Protein AF-0000000085182233 (afdb_homodimer)

Structure (mmCIF, N/CA/C/O backbone):
data_AF-0000000085182233-model_v1
#
loop_
_entity.id
_entity.type
_entity.pdbx_description
1 polymer 'Sugar O-acetyltransferase'
#
loop_
_atom_site.group_PDB
_atom_site.id
_atom_site.type_symbol
_atom_site.label_atom_id
_atom_site.label_alt_id
_atom_site.label_comp_id
_atom_site.label_asym_id
_atom_site.label_entity_id
_atom_site.label_seq_id
_atom_site.pdbx_PDB_ins_code
_atom_site.Cartn_x
_atom_site.Cartn_y
_atom_site.Cartn_z
_atom_site.occupancy
_atom_site.B_iso_or_equiv
_atom_site.auth_seq_id
_atom_site.auth_comp_id
_atom_site.auth_asym_id
_atom_site.auth_atom_id
_atom_site.pdbx_PDB_model_num
ATOM 1 N N . MET A 1 1 ? -9.727 37.156 15.68 1 68.25 1 MET A N 1
ATOM 2 C CA . MET A 1 1 ? -10.484 35.969 16.016 1 68.25 1 MET A CA 1
ATOM 3 C C . MET A 1 1 ? -9.547 34.781 16.281 1 68.25 1 MET A C 1
ATOM 5 O O . MET A 1 1 ? -8.469 34.688 15.688 1 68.25 1 MET A O 1
ATOM 9 N N . PRO A 1 2 ? -9.945 34.062 17.359 1 84.5 2 PRO A N 1
ATOM 10 C CA . PRO A 1 2 ? -9.055 32.938 17.625 1 84.5 2 PRO A CA 1
ATOM 11 C C . PRO A 1 2 ? -8.922 31.984 16.422 1 84.5 2 PRO A C 1
ATOM 13 O O . PRO A 1 2 ? -9.867 31.859 15.633 1 84.5 2 PRO A O 1
ATOM 16 N N . ARG A 1 3 ? -7.742 31.656 16.141 1 88.38 3 ARG A N 1
ATOM 17 C CA . ARG A 1 3 ? -7.488 30.75 15.023 1 88.38 3 ARG A CA 1
ATOM 18 C C . ARG A 1 3 ? -8.273 29.453 15.18 1 88.38 3 ARG A C 1
ATOM 20 O O . ARG A 1 3 ? -8.414 28.922 16.281 1 88.38 3 ARG A O 1
ATOM 27 N N . SER A 1 4 ? -8.836 29.016 14.141 1 91 4 SER A N 1
ATOM 28 C CA . SER A 1 4 ? -9.5 27.719 14.133 1 91 4 SER A CA 1
ATOM 29 C C . SER A 1 4 ? -8.5 26.578 14.281 1 91 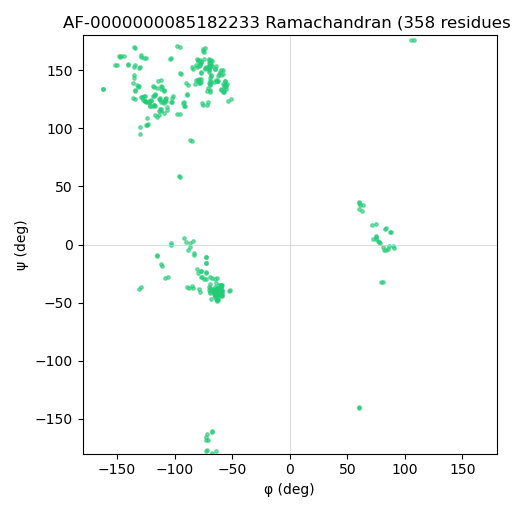4 SER A C 1
ATOM 31 O O . SER A 1 4 ? -7.293 26.781 14.086 1 91 4 SER A O 1
ATOM 33 N N . PRO A 1 5 ? -8.969 25.453 14.719 1 89.81 5 PRO A N 1
ATOM 34 C CA . PRO A 1 5 ? -8.07 24.297 14.789 1 89.81 5 PRO A CA 1
ATOM 35 C C . PRO A 1 5 ? -7.336 24.031 13.477 1 89.81 5 PRO A C 1
ATOM 37 O O . PRO A 1 5 ? -6.145 23.719 13.484 1 89.81 5 PRO A O 1
ATOM 40 N N . ARG A 1 6 ? -8.016 24.203 12.43 1 90 6 ARG A N 1
ATOM 41 C CA . ARG A 1 6 ? -7.418 23.969 11.117 1 90 6 ARG A CA 1
ATOM 42 C C . ARG A 1 6 ? -6.262 24.938 10.875 1 90 6 ARG A C 1
ATOM 44 O O . ARG A 1 6 ? -5.211 24.531 10.367 1 90 6 ARG A O 1
ATOM 51 N N . GLU A 1 7 ? -6.469 26.109 11.188 1 92.62 7 GLU A N 1
ATOM 52 C CA . GLU A 1 7 ? -5.449 27.141 11.008 1 92.62 7 GLU A CA 1
ATOM 53 C C . GLU A 1 7 ? -4.238 26.875 11.891 1 92.62 7 GLU A C 1
ATOM 55 O O . GLU A 1 7 ? -3.096 27.078 11.469 1 92.62 7 GLU A O 1
ATOM 60 N N . ILE A 1 8 ? -4.559 26.469 13.094 1 93.5 8 ILE A N 1
ATOM 61 C CA . ILE A 1 8 ? -3.482 26.188 14.039 1 93.5 8 ILE A CA 1
ATOM 62 C C . ILE A 1 8 ? -2.639 25.016 13.508 1 93.5 8 ILE A C 1
ATOM 64 O O . ILE A 1 8 ? -1.41 25.109 13.453 1 93.5 8 ILE A O 1
ATOM 68 N N . MET A 1 9 ? -3.285 23.984 13.102 1 93.44 9 MET A N 1
ATOM 69 C CA . MET A 1 9 ? -2.602 22.797 12.594 1 93.44 9 MET A CA 1
ATOM 70 C C . MET A 1 9 ? -1.747 23.125 11.375 1 93.44 9 MET A C 1
ATOM 72 O O . MET A 1 9 ? -0.617 22.656 11.258 1 93.44 9 MET A O 1
ATOM 76 N N . ALA A 1 10 ? -2.209 24.016 10.547 1 92.5 10 ALA A N 1
ATOM 77 C CA . ALA A 1 10 ? -1.559 24.328 9.281 1 92.5 10 ALA A CA 1
ATOM 78 C C . ALA A 1 10 ? -0.426 25.328 9.477 1 92.5 10 ALA A C 1
ATOM 80 O O . ALA A 1 10 ? 0.373 25.562 8.562 1 92.5 10 ALA A O 1
ATOM 81 N N . SER A 1 11 ? -0.317 25.875 10.602 1 93.44 11 SER A N 1
ATOM 82 C CA . SER A 1 11 ? 0.589 26.984 10.836 1 93.44 11 SER A CA 1
ATOM 83 C C . SER A 1 11 ? 2.031 26.516 10.969 1 93.44 11 SER A C 1
ATOM 85 O O . SER A 1 11 ? 2.967 27.297 10.836 1 93.44 11 SER A O 1
ATOM 87 N N . GLY A 1 12 ? 2.168 25.203 11.344 1 94 12 GLY A N 1
ATOM 88 C CA . GLY A 1 12 ? 3.502 24.703 11.633 1 94 12 GLY A CA 1
ATOM 89 C C . GLY A 1 12 ? 3.939 24.969 13.062 1 94 12 GLY A C 1
ATOM 90 O O . GLY A 1 12 ? 5 24.5 13.484 1 94 12 GLY A O 1
ATOM 91 N N . ASP A 1 13 ? 3.135 25.656 13.82 1 94.88 13 ASP A N 1
ATOM 92 C CA . ASP A 1 13 ? 3.432 25.953 15.219 1 94.88 13 ASP A CA 1
ATOM 93 C C . ASP A 1 13 ? 3.184 24.734 16.109 1 94.88 13 ASP A C 1
ATOM 95 O O . ASP A 1 13 ? 2.434 23.844 15.727 1 94.88 13 ASP A O 1
ATOM 99 N N . TRP A 1 14 ? 3.846 24.766 17.234 1 96.25 14 TRP A N 1
ATOM 100 C CA . TRP A 1 14 ? 3.551 23.75 18.25 1 96.25 14 TRP A CA 1
ATOM 101 C C . TRP A 1 14 ? 2.182 24 18.875 1 96.25 14 TRP A C 1
ATOM 103 O O . TRP A 1 14 ? 1.824 25.141 19.188 1 96.25 14 TRP A O 1
ATOM 113 N N . TYR A 1 15 ? 1.421 23.031 19.016 1 95.94 15 TYR A N 1
ATOM 114 C CA . TYR A 1 15 ? 0.107 23.078 19.641 1 95.94 15 TYR A CA 1
ATOM 115 C C . TYR A 1 15 ? -0.221 21.766 20.344 1 95.94 15 TYR A C 1
ATOM 117 O O . TYR A 1 15 ? 0.455 20.75 20.125 1 95.94 15 TYR A O 1
ATOM 125 N N . SER A 1 16 ? -1.199 21.75 21.25 1 96.31 16 SER A N 1
ATOM 126 C CA . SER A 1 16 ? -1.687 20.516 21.844 1 96.31 16 SER A CA 1
ATOM 127 C C . SER A 1 16 ? -2.824 19.922 21.016 1 96.31 16 SER A C 1
ATOM 129 O O . SER A 1 16 ? -3.826 20.594 20.766 1 96.31 16 SER A O 1
ATOM 131 N N . CYS A 1 17 ? -2.684 18.656 20.688 1 94.88 17 CYS A N 1
ATOM 132 C CA . CYS A 1 17 ? -3.674 18.016 19.844 1 94.88 17 CYS A CA 1
ATOM 133 C C . CYS A 1 17 ? -4.773 17.359 20.672 1 94.88 17 CYS A C 1
ATOM 135 O O . CYS A 1 17 ? -5.645 16.688 20.125 1 94.88 17 CYS A O 1
ATOM 137 N N . LEU A 1 18 ? -4.844 17.469 21.922 1 93.38 18 LEU A N 1
ATOM 138 C CA . LEU A 1 18 ? -5.75 16.766 22.828 1 93.38 18 L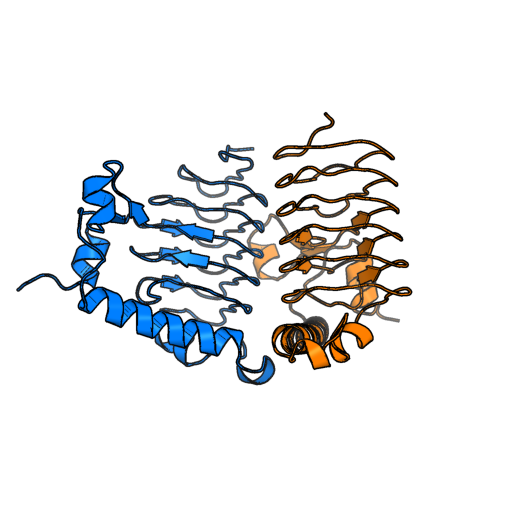EU A CA 1
ATOM 139 C C . LEU A 1 18 ? -7.059 17.531 22.984 1 93.38 18 LEU A C 1
ATOM 141 O O . LEU A 1 18 ? -8.016 17.016 23.578 1 93.38 18 LEU A O 1
ATOM 145 N N . GLY A 1 19 ? -7.27 18.641 22.484 1 89 19 GLY A N 1
ATOM 146 C CA . GLY A 1 19 ? -8.477 19.438 22.656 1 89 19 GLY A CA 1
ATOM 147 C C . GLY A 1 19 ? -9.688 18.844 21.969 1 89 19 GLY A C 1
ATOM 148 O O . GLY A 1 19 ? -9.555 18.047 21.031 1 89 19 GLY A O 1
ATOM 149 N N . GLY A 1 20 ? -10.875 19.156 22.516 1 91.25 20 GLY A N 1
ATOM 150 C CA . GLY A 1 20 ? -12.125 18.609 22.031 1 91.25 20 GLY A CA 1
ATOM 151 C C . GLY A 1 20 ? -12.391 18.922 20.562 1 91.25 20 GLY A C 1
ATOM 152 O O . GLY A 1 20 ? -13.047 18.156 19.859 1 91.25 20 GLY A O 1
ATOM 153 N N . GLU A 1 21 ? -11.953 20.078 20.188 1 92.62 21 GLU A N 1
ATOM 154 C CA . GLU A 1 21 ? -12.172 20.484 18.797 1 92.62 21 GLU A CA 1
ATOM 155 C C . GLU A 1 21 ? -11.414 19.562 17.844 1 92.62 21 GLU A C 1
ATOM 157 O O . GLU A 1 21 ? -11.914 19.234 16.766 1 92.62 21 GLU A O 1
ATOM 162 N N . TYR A 1 22 ? -10.242 19.172 18.203 1 95.06 22 TYR A N 1
ATOM 163 C CA . TYR A 1 22 ? -9.461 18.25 17.391 1 95.06 22 TYR A CA 1
ATOM 164 C C . TYR A 1 22 ? -10.062 16.859 17.406 1 95.06 22 TYR A C 1
ATOM 166 O O . TYR A 1 22 ? -10.094 16.172 16.391 1 95.06 22 TYR A O 1
ATOM 174 N N . GLU A 1 23 ? -10.555 16.438 18.547 1 96.38 23 GLU A N 1
ATOM 175 C CA . GLU A 1 23 ? -11.195 15.133 18.672 1 96.38 23 GLU A CA 1
ATOM 176 C C . GLU A 1 23 ? -12.43 1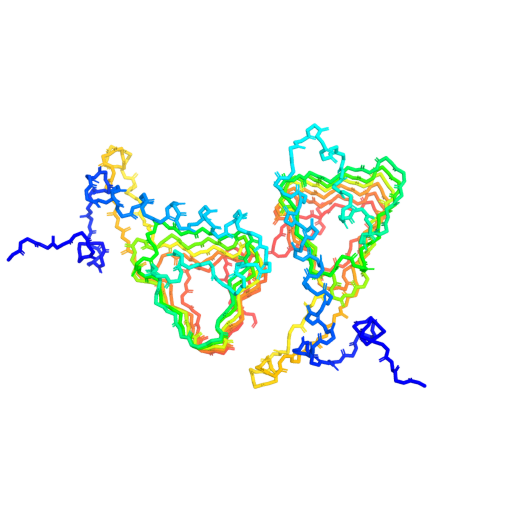5.039 17.781 1 96.38 23 GLU A C 1
ATOM 178 O O . GLU A 1 23 ? -12.703 13.992 17.203 1 96.38 23 GLU A O 1
ATOM 183 N N . ALA A 1 24 ? -13.195 16.109 17.766 1 96.81 24 ALA A N 1
ATOM 184 C CA . ALA A 1 24 ? -14.383 16.109 16.922 1 96.81 24 ALA A CA 1
ATOM 185 C C . ALA A 1 24 ? -14.008 15.883 15.461 1 96.81 24 ALA A C 1
ATOM 187 O O . ALA A 1 24 ? -14.703 15.156 14.742 1 96.81 24 ALA A O 1
ATOM 188 N N . LEU A 1 25 ? -12.945 16.516 15.008 1 97.06 25 LEU A N 1
ATOM 189 C CA . LEU A 1 25 ? -12.469 16.328 13.641 1 97.06 25 LEU A CA 1
ATOM 190 C C . LEU A 1 25 ? -12.008 14.898 13.406 1 97.06 25 LEU A C 1
ATOM 192 O O . LEU A 1 25 ? -12.32 14.297 12.375 1 97.06 25 LEU A O 1
ATOM 196 N N . ARG A 1 26 ? -11.336 14.281 14.367 1 98.19 26 ARG A N 1
ATOM 197 C CA . ARG A 1 26 ? -10.852 12.906 14.242 1 98.19 26 ARG A CA 1
ATOM 198 C C . ARG A 1 26 ? -12 11.914 14.25 1 98.19 26 ARG A C 1
ATOM 200 O O . ARG A 1 26 ? -11.945 10.883 13.57 1 98.19 26 ARG A O 1
ATOM 207 N N . ARG A 1 27 ? -12.992 12.18 15.039 1 98.44 27 ARG A N 1
ATOM 208 C CA . ARG A 1 27 ? -14.172 11.312 15.086 1 98.44 27 ARG A CA 1
ATOM 209 C C . ARG A 1 27 ? -14.852 11.25 13.727 1 98.44 27 ARG A C 1
ATOM 211 O O . ARG A 1 27 ? -15.289 10.18 13.297 1 98.44 27 ARG A O 1
ATOM 218 N N . ALA A 1 28 ? -14.938 12.43 13.125 1 98.38 28 ALA A N 1
ATOM 219 C CA . ALA A 1 28 ? -15.531 12.461 11.789 1 98.38 28 ALA A CA 1
ATOM 220 C C . ALA A 1 28 ? -14.719 11.617 10.812 1 98.38 28 ALA A C 1
ATOM 222 O O . ALA A 1 28 ? -15.281 10.867 10.008 1 98.38 28 ALA A O 1
ATOM 223 N N . ALA A 1 29 ? -13.43 11.703 10.898 1 98.81 29 ALA A N 1
ATOM 224 C CA . ALA A 1 29 ? -12.547 10.93 10.031 1 98.81 29 ALA A CA 1
ATOM 225 C C . ALA A 1 29 ? -12.664 9.43 10.312 1 98.81 29 ALA A C 1
ATOM 227 O O . ALA A 1 29 ? -12.711 8.625 9.391 1 98.81 29 ALA A O 1
ATOM 228 N N . ARG A 1 30 ? -12.727 9.031 11.578 1 98.81 30 ARG A N 1
ATOM 229 C CA . ARG A 1 30 ? -12.859 7.625 11.938 1 98.81 30 ARG A CA 1
ATOM 230 C C . ARG A 1 30 ? -14.141 7.031 11.367 1 98.81 30 ARG A C 1
ATOM 232 O O . ARG A 1 30 ? -14.141 5.902 10.875 1 98.81 30 ARG A O 1
ATOM 239 N N . ARG A 1 31 ? -15.203 7.805 11.422 1 98.81 31 ARG A N 1
ATOM 240 C CA . ARG A 1 31 ? -16.469 7.34 10.867 1 98.81 31 ARG A CA 1
ATOM 241 C C . ARG A 1 31 ? -16.375 7.152 9.359 1 98.81 31 ARG A C 1
ATOM 243 O O . ARG A 1 31 ? -16.844 6.148 8.82 1 98.81 31 ARG A O 1
ATOM 250 N N . ALA A 1 32 ? -15.758 8.133 8.711 1 98.88 32 ALA A N 1
ATOM 251 C CA . ALA A 1 32 ? -15.625 8.086 7.262 1 98.88 32 ALA A CA 1
ATOM 252 C C . ALA A 1 32 ? -14.758 6.914 6.824 1 98.88 32 ALA A C 1
ATOM 254 O O . ALA A 1 32 ? -15.109 6.188 5.891 1 98.88 32 ALA A O 1
ATOM 255 N N . CYS A 1 33 ? -13.648 6.695 7.5 1 98.88 33 CYS A N 1
ATOM 256 C CA . CYS A 1 33 ? -12.75 5.598 7.18 1 98.88 33 CYS A CA 1
ATOM 257 C C . CYS A 1 33 ? -13.406 4.25 7.453 1 98.88 33 CYS A C 1
ATOM 259 O O . CYS A 1 33 ? -13.227 3.297 6.695 1 98.88 33 CYS A O 1
ATOM 261 N N . HIS A 1 34 ? -14.148 4.203 8.516 1 98.88 34 HIS A N 1
ATOM 262 C CA . HIS A 1 34 ? -14.867 2.977 8.844 1 98.88 34 HIS A CA 1
ATOM 263 C C . HIS A 1 34 ? -15.875 2.623 7.758 1 98.88 34 HIS A C 1
ATOM 265 O O . HIS A 1 34 ? -15.945 1.473 7.32 1 98.88 34 HIS A O 1
ATOM 271 N N . GLN A 1 35 ? -16.641 3.602 7.348 1 98.88 35 GLN A N 1
ATOM 272 C CA . GLN A 1 35 ? -17.594 3.352 6.273 1 98.88 35 GLN A CA 1
ATOM 273 C C . GLN A 1 35 ? -16.891 2.877 5.008 1 98.88 35 GLN A C 1
ATOM 275 O O . GLN A 1 35 ? -17.344 1.945 4.344 1 98.88 35 GLN A O 1
ATOM 280 N N . HIS A 1 36 ? -15.805 3.516 4.672 1 98.88 36 HIS A N 1
ATOM 281 C CA . HIS A 1 36 ? -15.055 3.162 3.473 1 98.88 36 HIS A CA 1
ATOM 282 C C . HIS A 1 36 ? -14.547 1.727 3.543 1 98.88 36 HIS A C 1
ATOM 284 O O . HIS A 1 36 ? -14.578 1.004 2.543 1 98.88 36 HIS A O 1
ATOM 290 N N . ALA A 1 37 ? -14.156 1.309 4.699 1 98.5 37 ALA A N 1
ATOM 291 C CA . ALA A 1 37 ? -13.562 -0.013 4.887 1 98.5 37 ALA A CA 1
ATOM 292 C C . ALA A 1 37 ? -14.633 -1.102 4.887 1 98.5 37 ALA A C 1
ATOM 294 O O . ALA A 1 37 ? -14.367 -2.238 4.484 1 98.5 37 ALA A O 1
ATOM 295 N N . THR A 1 38 ? -15.859 -0.767 5.285 1 98.19 38 THR A N 1
ATOM 296 C CA . THR A 1 38 ? -16.812 -1.826 5.582 1 98.19 38 THR A CA 1
ATOM 297 C C . THR A 1 38 ? -17.938 -1.855 4.531 1 98.19 38 THR A C 1
ATOM 299 O O . THR A 1 38 ? -18.641 -2.854 4.402 1 98.19 38 THR A O 1
ATOM 302 N N . MET A 1 39 ? -18.109 -0.771 3.799 1 98.44 39 MET A N 1
ATOM 303 C CA . MET A 1 39 ? -19.109 -0.737 2.74 1 98.44 39 MET A CA 1
ATOM 304 C C . MET A 1 39 ? -18.781 -1.752 1.65 1 98.44 39 MET A C 1
ATOM 306 O O . MET A 1 39 ? -17.625 -1.91 1.268 1 98.44 39 MET A O 1
ATOM 310 N N . ALA A 1 40 ? -19.844 -2.402 1.151 1 98.31 40 ALA A N 1
ATOM 311 C CA . ALA A 1 40 ? -19.656 -3.346 0.056 1 98.31 40 ALA A CA 1
ATOM 312 C C . ALA A 1 40 ? -18.969 -2.67 -1.134 1 98.31 40 ALA A C 1
ATOM 314 O O . ALA A 1 40 ? -19.344 -1.558 -1.516 1 98.31 40 ALA A O 1
ATOM 315 N N . PRO A 1 41 ? -18.062 -3.426 -1.755 1 98.31 41 PRO A N 1
ATOM 316 C CA . PRO A 1 41 ? -17.266 -2.799 -2.811 1 98.31 41 PRO A CA 1
ATOM 317 C C . PRO A 1 41 ? -18.125 -2.24 -3.945 1 98.31 41 PRO A C 1
ATOM 319 O O . PRO A 1 41 ? -17.844 -1.156 -4.461 1 98.31 41 PRO A O 1
ATOM 322 N N . ASP A 1 42 ? -19.141 -2.912 -4.309 1 97.94 42 ASP A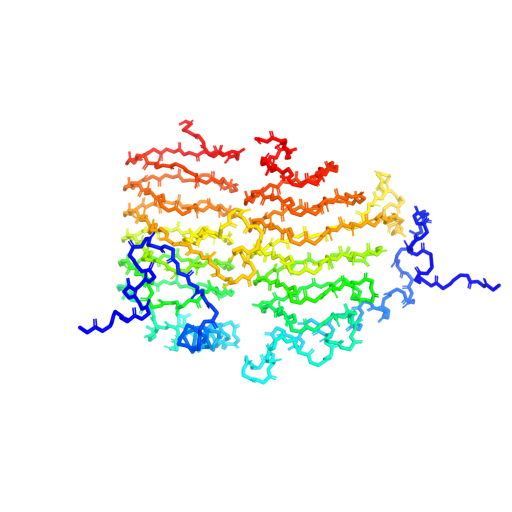 N 1
ATOM 323 C CA . ASP A 1 42 ? -19.969 -2.471 -5.418 1 97.94 42 ASP A CA 1
ATOM 324 C C . ASP A 1 42 ? -20.75 -1.207 -5.051 1 97.94 42 ASP A C 1
ATOM 326 O O . ASP A 1 42 ? -21.094 -0.404 -5.922 1 97.94 42 ASP A O 1
ATOM 330 N N . GLU A 1 43 ? -21.031 -1.058 -3.77 1 98.12 43 GLU A N 1
ATOM 331 C CA . GLU A 1 43 ? -21.719 0.134 -3.277 1 98.12 43 GLU A CA 1
ATOM 332 C C . GLU A 1 43 ? -20.734 1.271 -3.025 1 98.12 43 GLU A C 1
ATOM 334 O O . GLU A 1 43 ? -21.047 2.438 -3.277 1 98.12 43 GLU A O 1
ATOM 339 N N . ARG A 1 44 ? -19.594 0.919 -2.551 1 98.12 44 ARG A N 1
ATOM 340 C CA . ARG A 1 44 ? -18.547 1.886 -2.211 1 98.12 44 ARG A CA 1
ATOM 341 C C . ARG A 1 44 ? -18.047 2.611 -3.455 1 98.12 44 ARG A C 1
ATOM 343 O O . ARG A 1 44 ? -17.844 3.828 -3.432 1 98.12 44 ARG A O 1
ATOM 350 N N . GLY A 1 45 ? -17.891 1.834 -4.527 1 97 45 GLY A N 1
ATOM 351 C CA . GLY A 1 45 ? -17.234 2.398 -5.699 1 97 45 GLY A CA 1
ATOM 352 C C . GLY A 1 45 ? -15.82 2.859 -5.426 1 97 45 GLY A C 1
ATOM 353 O O . GLY A 1 45 ? -15.07 2.195 -4.707 1 97 45 GLY A O 1
ATOM 354 N N . ALA A 1 46 ? -15.516 3.977 -6.027 1 97.75 46 ALA A N 1
ATOM 355 C CA . ALA A 1 46 ? -14.156 4.5 -5.949 1 97.75 46 ALA A CA 1
ATOM 356 C C . ALA A 1 46 ? -13.859 5.055 -4.559 1 97.75 46 ALA A C 1
ATOM 358 O O . ALA A 1 46 ? -12.703 5.074 -4.121 1 97.75 46 ALA A O 1
ATOM 359 N N . CYS A 1 47 ? -14.859 5.535 -3.898 1 98.69 47 CYS A N 1
ATOM 360 C CA . CYS A 1 47 ? -14.75 6.156 -2.582 1 98.69 47 CYS A CA 1
ATOM 361 C C . CYS A 1 47 ? -16.109 6.219 -1.894 1 98.69 47 CYS A C 1
ATOM 363 O O . CYS A 1 47 ? -17.094 6.645 -2.494 1 98.69 47 CYS A O 1
ATOM 365 N N . ALA A 1 48 ? -16.141 5.824 -0.614 1 98.81 48 ALA A N 1
ATOM 366 C CA . ALA A 1 48 ? -17.391 5.887 0.123 1 98.81 48 ALA A CA 1
ATOM 367 C C . ALA A 1 48 ? -17.859 7.328 0.292 1 98.81 48 ALA A C 1
ATOM 369 O O . ALA A 1 48 ? -17.047 8.242 0.416 1 98.81 48 ALA A O 1
ATOM 370 N N . PRO A 1 49 ? -19.156 7.551 0.386 1 98.62 49 PRO A N 1
ATOM 371 C CA . PRO A 1 49 ? -19.719 8.906 0.394 1 98.62 49 PRO A CA 1
ATOM 372 C C . PRO A 1 49 ? -19.188 9.75 1.548 1 98.62 49 PRO A C 1
ATOM 374 O O . PRO A 1 49 ? -18.828 10.922 1.351 1 98.62 49 PRO A O 1
ATOM 377 N N . ALA A 1 50 ? -19.094 9.188 2.746 1 98.81 50 ALA A N 1
ATOM 378 C CA . ALA A 1 50 ? -18.641 9.977 3.893 1 98.81 50 ALA A CA 1
ATOM 379 C C . ALA A 1 50 ? -17.203 10.438 3.701 1 98.81 50 ALA A C 1
ATOM 381 O O . ALA A 1 50 ? -16.844 11.555 4.094 1 98.81 50 ALA A O 1
ATOM 382 N N . LEU A 1 51 ? -16.375 9.578 3.158 1 98.88 51 LEU A N 1
ATOM 383 C CA . LEU A 1 51 ? -14.992 9.938 2.9 1 98.88 51 LEU A CA 1
ATOM 384 C C . LEU A 1 51 ? -14.891 10.969 1.778 1 98.88 51 LEU A C 1
ATOM 386 O O . LEU A 1 51 ? -14.125 11.93 1.875 1 98.88 51 LEU A O 1
ATOM 390 N N . ALA A 1 52 ? -15.68 10.781 0.769 1 98.75 52 ALA A N 1
ATOM 391 C CA . ALA A 1 52 ? -15.719 11.727 -0.348 1 98.75 52 ALA A CA 1
ATOM 392 C C . ALA A 1 52 ? -16.125 13.117 0.123 1 98.75 52 ALA A C 1
ATOM 394 O O . ALA A 1 52 ? -15.648 14.125 -0.413 1 98.75 52 ALA A O 1
ATOM 395 N N . ASP A 1 53 ? -16.984 13.141 1.084 1 98.44 53 ASP A N 1
ATOM 396 C CA . ASP A 1 53 ? -17.453 14.414 1.634 1 98.44 53 ASP A CA 1
ATOM 397 C C . ASP A 1 53 ? -16.359 15.07 2.482 1 98.44 53 ASP A C 1
ATOM 399 O O . ASP A 1 53 ? -16.391 16.281 2.693 1 98.44 53 ASP A O 1
ATOM 403 N N . LEU A 1 54 ? -15.516 14.289 2.959 1 98.31 54 LEU A N 1
ATOM 404 C CA . LEU A 1 54 ? -14.539 14.75 3.945 1 98.31 54 LEU A CA 1
ATOM 405 C C . LEU A 1 54 ? -13.297 15.305 3.262 1 98.31 54 LEU A C 1
ATOM 407 O O . LEU A 1 54 ? -12.734 16.312 3.703 1 98.31 54 LEU A O 1
ATOM 411 N N . ILE A 1 55 ? -12.867 14.68 2.148 1 98.62 55 ILE A N 1
ATOM 412 C CA . ILE A 1 55 ? -11.617 15.062 1.49 1 98.62 55 ILE A CA 1
ATOM 413 C C . ILE A 1 55 ? -11.93 15.891 0.245 1 98.62 55 ILE A C 1
ATOM 415 O O . ILE A 1 55 ? -13.07 15.93 -0.214 1 98.62 55 ILE A O 1
ATOM 419 N N . THR A 1 56 ? -10.945 16.641 -0.221 1 98.56 56 THR A N 1
ATOM 420 C CA . THR A 1 56 ? -11.039 17.312 -1.511 1 98.56 56 THR A CA 1
ATOM 421 C C . THR A 1 56 ? -10.477 16.438 -2.623 1 98.56 56 THR A C 1
ATOM 423 O O . THR A 1 56 ? -9.297 16.078 -2.596 1 98.56 56 THR A O 1
ATOM 426 N N . MET A 1 57 ? -11.297 16.125 -3.527 1 98.25 57 MET A N 1
ATOM 427 C CA . MET A 1 57 ? -10.891 15.148 -4.531 1 98.25 57 MET A CA 1
ATOM 428 C C . MET A 1 57 ? -11.266 15.617 -5.934 1 98.25 57 MET A C 1
ATOM 430 O O . MET A 1 57 ? -12.398 16.062 -6.16 1 98.25 57 MET A O 1
ATOM 434 N N . GLY A 1 58 ? -10.305 15.523 -6.875 1 98.62 58 GLY A N 1
ATOM 435 C CA . GLY A 1 58 ? -10.586 15.789 -8.281 1 98.62 58 GLY A CA 1
ATOM 436 C C . GLY A 1 58 ? -11.398 14.695 -8.945 1 98.62 58 GLY A C 1
ATOM 437 O O . GLY A 1 58 ? -12.016 13.875 -8.258 1 98.62 58 GLY A O 1
ATOM 438 N N . ARG A 1 59 ? -11.453 14.711 -10.266 1 98.19 59 ARG A N 1
ATOM 439 C CA . ARG A 1 59 ? -12.258 13.773 -11.039 1 98.19 59 ARG A CA 1
ATOM 440 C C . ARG A 1 59 ? -11.578 12.414 -11.117 1 98.19 59 ARG A C 1
ATOM 442 O O . ARG A 1 59 ? -10.352 12.328 -11.18 1 98.19 59 ARG A O 1
ATOM 449 N N . ASP A 1 60 ? -12.344 11.32 -11.055 1 97.62 60 ASP A N 1
ATOM 450 C CA . ASP A 1 60 ? -11.969 9.961 -11.43 1 97.62 60 ASP A CA 1
ATOM 451 C C . ASP A 1 60 ? -10.844 9.438 -10.539 1 97.62 60 ASP A C 1
ATOM 453 O O . ASP A 1 60 ? -9.938 8.758 -11.016 1 97.62 60 ASP A O 1
ATOM 457 N N . CYS A 1 61 ? -10.82 9.82 -9.305 1 98.56 61 CYS A N 1
ATOM 458 C CA . CYS A 1 61 ? -9.922 9.234 -8.32 1 98.56 61 CYS A CA 1
ATOM 459 C C . CYS A 1 61 ? -10.438 7.883 -7.84 1 98.56 61 CYS A C 1
ATOM 461 O O . CYS A 1 61 ? -11.625 7.578 -7.988 1 98.56 61 CYS A O 1
ATOM 463 N N . TRP A 1 62 ? -9.539 7.098 -7.406 1 98.56 62 TRP A N 1
ATOM 464 C CA . TRP A 1 62 ? -9.898 5.812 -6.809 1 98.56 62 TRP A CA 1
ATOM 465 C C . TRP A 1 62 ? -9.117 5.574 -5.523 1 98.56 62 TRP A C 1
ATOM 467 O O . TRP A 1 62 ? -7.887 5.621 -5.52 1 98.56 62 TRP A O 1
ATOM 477 N N . ILE A 1 63 ? -9.805 5.316 -4.438 1 98.88 63 ILE A N 1
ATOM 478 C CA . ILE A 1 63 ? -9.211 4.945 -3.158 1 98.88 63 ILE A CA 1
ATOM 479 C C . ILE A 1 63 ? -9.633 3.521 -2.793 1 98.88 63 ILE A C 1
ATOM 481 O O . ILE A 1 63 ? -10.781 3.277 -2.432 1 98.88 63 ILE A O 1
ATOM 485 N N . GLU A 1 64 ? -8.688 2.572 -2.846 1 98.75 64 GLU A N 1
ATOM 486 C CA . GLU A 1 64 ? -8.969 1.194 -2.451 1 98.75 64 GLU A CA 1
ATOM 487 C C . GLU A 1 64 ? -9.172 1.085 -0.942 1 98.75 64 GLU A C 1
ATOM 489 O O . GLU A 1 64 ? -8.68 1.92 -0.181 1 98.75 64 GLU A O 1
ATOM 494 N N . ALA A 1 65 ? -9.914 0.112 -0.52 1 98.5 65 ALA A N 1
ATOM 495 C CA . ALA A 1 65 ? -10.109 -0.18 0.898 1 98.5 65 ALA A CA 1
ATOM 496 C C . ALA A 1 65 ? -9.133 -1.252 1.374 1 98.5 65 ALA A C 1
ATOM 498 O O . ALA A 1 65 ? -8.781 -2.158 0.616 1 98.5 65 ALA A O 1
ATOM 499 N N . PRO A 1 66 ? -8.664 -1.207 2.68 1 98.25 66 PRO A N 1
ATOM 500 C CA . PRO A 1 66 ? -9 -0.134 3.619 1 98.25 66 PRO A CA 1
ATOM 501 C C . PRO A 1 66 ? -8.156 1.121 3.404 1 98.25 66 PRO A C 1
ATOM 503 O O . PRO A 1 66 ? -7.176 1.091 2.654 1 98.25 66 PRO A O 1
ATOM 506 N N . PHE A 1 67 ? -8.602 2.211 3.861 1 98.88 67 PHE A N 1
ATOM 507 C CA . PHE A 1 67 ? -7.918 3.5 3.891 1 98.88 67 PHE A CA 1
ATOM 508 C C . PHE A 1 67 ? -8.094 4.172 5.25 1 98.88 67 PHE A C 1
ATOM 510 O O . PHE A 1 67 ? -9.125 4.004 5.902 1 98.88 67 PHE A O 1
ATOM 517 N N . HIS A 1 68 ? -6.977 4.914 5.633 1 98.94 68 HIS A N 1
ATOM 518 C CA . HIS A 1 68 ? -7.062 5.625 6.902 1 98.94 68 HIS A CA 1
ATOM 519 C C . HIS A 1 68 ? -6.512 7.043 6.777 1 98.94 68 HIS A C 1
ATOM 521 O O . HIS A 1 68 ? -5.48 7.262 6.137 1 98.94 68 HIS A O 1
ATOM 527 N N . CYS A 1 69 ? -7.191 7.984 7.41 1 98.88 69 CYS A N 1
ATOM 528 C CA . CYS A 1 69 ? -6.676 9.336 7.605 1 98.88 69 CYS A CA 1
ATOM 529 C C . CYS A 1 69 ? -7.031 9.859 8.992 1 98.88 69 CYS A C 1
ATOM 531 O O . CYS A 1 69 ? -8.023 9.43 9.586 1 98.88 69 CYS A O 1
ATOM 533 N N . SER A 1 70 ? -6.27 10.781 9.516 1 98.38 70 SER A N 1
ATOM 534 C CA . SER A 1 70 ? -6.5 11.305 10.859 1 98.38 70 SER A CA 1
ATOM 535 C C . SER A 1 70 ? -7.656 12.297 10.867 1 98.38 70 SER A C 1
ATOM 53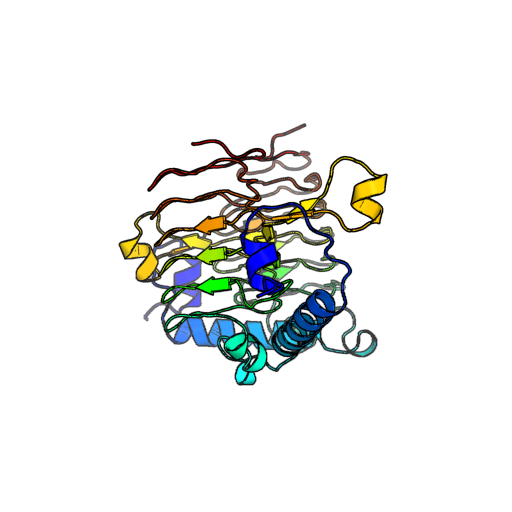7 O O . SER A 1 70 ? -8.438 12.336 11.82 1 98.38 70 SER A O 1
ATOM 539 N N . TYR A 1 71 ? -7.691 13.18 9.781 1 98.19 71 TYR A N 1
ATOM 540 C CA . TYR A 1 71 ? -8.688 14.242 9.766 1 98.19 71 TYR A CA 1
ATOM 541 C C . TYR A 1 71 ? -9.453 14.258 8.453 1 98.19 71 TYR A C 1
ATOM 543 O O . TYR A 1 71 ? -10.664 14.492 8.43 1 98.19 71 TYR A O 1
ATOM 551 N N . GLY A 1 72 ? -8.758 13.969 7.383 1 98.44 72 GLY A N 1
ATOM 552 C CA . GLY A 1 72 ? -9.367 13.984 6.062 1 98.44 72 GLY A CA 1
ATOM 553 C C . GLY A 1 72 ? -9.516 15.383 5.492 1 98.44 72 GLY A C 1
ATOM 554 O O . GLY A 1 72 ? -9.289 15.594 4.297 1 98.44 72 GLY A O 1
ATOM 555 N N . ILE A 1 73 ? -9.719 16.328 6.254 1 97.06 73 ILE A N 1
ATOM 556 C CA . ILE A 1 73 ? -10.086 17.672 5.82 1 97.06 73 ILE A CA 1
ATOM 557 C C . ILE A 1 73 ? -8.875 18.359 5.184 1 97.06 73 ILE A C 1
ATOM 559 O O . ILE A 1 73 ? -9.023 19.375 4.488 1 97.06 73 ILE A O 1
ATOM 563 N N . HIS A 1 74 ? -7.695 17.844 5.395 1 97.88 74 HIS A N 1
ATOM 564 C CA . HIS A 1 74 ? -6.492 18.469 4.871 1 97.88 74 HIS A CA 1
ATOM 565 C C . HIS A 1 74 ? -5.969 17.734 3.643 1 97.88 74 HIS A C 1
ATOM 567 O O . HIS A 1 74 ? -4.945 18.109 3.072 1 97.88 74 HIS A O 1
ATOM 573 N N . LEU A 1 75 ? -6.629 16.703 3.256 1 98.75 75 LEU A N 1
ATOM 574 C CA . LEU A 1 75 ? -6.188 15.891 2.121 1 98.75 75 LEU A CA 1
ATOM 575 C C . LEU A 1 75 ? -6.824 16.391 0.826 1 98.75 75 LEU A C 1
ATOM 577 O O . LEU A 1 75 ? -8.047 16.438 0.71 1 98.75 75 LEU A O 1
ATOM 581 N N . THR A 1 76 ? -5.992 16.75 -0.135 1 98.94 76 THR A N 1
ATOM 582 C CA . THR A 1 76 ? -6.426 17.188 -1.456 1 98.94 76 THR A CA 1
ATOM 583 C C . THR A 1 76 ? -5.824 16.297 -2.545 1 98.94 76 THR A C 1
ATOM 585 O O . THR A 1 76 ? -4.602 16.172 -2.633 1 98.94 76 THR A O 1
ATOM 588 N N . LEU A 1 77 ? -6.668 15.727 -3.316 1 98.94 77 LEU A N 1
ATOM 589 C CA . LEU A 1 77 ? -6.262 14.922 -4.469 1 98.94 77 LEU A CA 1
ATOM 590 C C . LEU A 1 77 ? -6.594 15.641 -5.773 1 98.94 77 LEU A C 1
ATOM 592 O O . LEU A 1 77 ? -7.703 16.156 -5.941 1 98.94 77 LEU A O 1
ATOM 596 N N . GLY A 1 78 ? -5.602 15.688 -6.715 1 98.88 78 GLY A N 1
ATOM 597 C CA . GLY A 1 78 ? -5.898 16.109 -8.07 1 98.88 78 GLY A CA 1
ATOM 598 C C . GLY A 1 78 ? -6.781 15.125 -8.82 1 98.88 78 GLY A C 1
ATOM 599 O O . GLY A 1 78 ? -7.516 14.352 -8.211 1 98.88 78 GLY A O 1
ATOM 600 N N . ASP A 1 79 ? -6.789 15.211 -10.172 1 98.75 79 ASP A N 1
ATOM 601 C CA . ASP A 1 79 ? -7.59 14.328 -11.008 1 98.75 79 ASP A CA 1
ATOM 602 C C . ASP A 1 79 ? -6.91 12.969 -11.172 1 98.75 79 ASP A C 1
ATOM 604 O O . ASP A 1 79 ? -5.684 12.891 -11.281 1 98.75 79 ASP A O 1
ATOM 608 N N . ARG A 1 80 ? -7.672 11.898 -11.18 1 98.25 80 ARG A N 1
ATOM 609 C CA . ARG A 1 80 ? -7.238 10.555 -11.562 1 98.25 80 ARG A CA 1
ATOM 610 C C . ARG A 1 80 ? -6.113 10.062 -10.656 1 98.25 80 ARG A C 1
ATOM 612 O O . ARG A 1 80 ? -5.129 9.492 -11.141 1 98.25 80 ARG A O 1
ATOM 619 N N . VAL A 1 81 ? -6.207 10.438 -9.375 1 98.81 81 VAL A N 1
ATOM 620 C CA . VAL A 1 81 ? -5.281 9.914 -8.375 1 98.81 81 VAL A CA 1
ATOM 621 C C . VAL A 1 81 ? -5.754 8.539 -7.91 1 98.81 81 VAL A C 1
ATOM 623 O O . VAL A 1 81 ? -6.953 8.312 -7.73 1 98.81 81 VAL A O 1
ATOM 626 N N . TYR A 1 82 ? -4.77 7.656 -7.773 1 98.62 82 TYR A N 1
ATOM 627 C CA . TYR A 1 82 ? -5.066 6.297 -7.34 1 98.62 82 TYR A CA 1
ATOM 628 C C . TYR A 1 82 ? -4.328 5.961 -6.047 1 98.62 82 TYR A C 1
ATOM 630 O O . TYR A 1 82 ? -3.109 6.125 -5.965 1 98.62 82 TYR A O 1
ATOM 638 N N . LEU A 1 83 ? -5.07 5.555 -5.012 1 98.88 83 LEU A N 1
ATOM 639 C CA . LEU A 1 83 ? -4.508 4.996 -3.785 1 98.88 83 LEU A CA 1
ATOM 640 C C . LEU A 1 83 ? -4.879 3.523 -3.639 1 98.88 83 LEU A C 1
ATOM 642 O O . LEU A 1 83 ? -6.055 3.186 -3.496 1 98.88 83 LEU A O 1
ATOM 646 N N . ASN A 1 84 ? -3.834 2.645 -3.66 1 98.81 84 ASN A N 1
ATOM 647 C CA . ASN A 1 84 ? -4.074 1.218 -3.471 1 98.81 84 ASN A CA 1
ATOM 648 C C . ASN A 1 84 ? -4.453 0.901 -2.025 1 98.81 84 ASN A C 1
ATOM 650 O O . ASN A 1 84 ? -4.641 1.81 -1.215 1 98.81 84 ASN A O 1
ATOM 654 N N . ALA A 1 85 ? -4.633 -0.308 -1.66 1 98.75 85 ALA A N 1
ATOM 655 C CA . ALA A 1 85 ? -5.176 -0.763 -0.383 1 98.75 85 ALA A CA 1
ATOM 656 C C . ALA A 1 85 ? -4.199 -0.489 0.758 1 98.75 85 ALA A C 1
ATOM 658 O O . ALA A 1 85 ? -2.992 -0.685 0.61 1 98.75 85 ALA A O 1
ATOM 659 N N . GLY A 1 86 ? -4.766 -0.027 1.862 1 98.75 86 GLY A N 1
ATOM 660 C CA . GLY A 1 86 ? -3.988 0.046 3.09 1 98.75 86 GLY A CA 1
ATOM 661 C C . GLY A 1 86 ? -3.205 1.339 3.225 1 98.75 86 GLY A C 1
ATOM 662 O O . GLY A 1 86 ? -2.373 1.476 4.121 1 98.75 86 GLY A O 1
ATOM 663 N N . CYS A 1 87 ? -3.447 2.311 2.398 1 98.94 87 CYS A N 1
ATOM 664 C CA . CYS A 1 87 ? -2.773 3.598 2.535 1 98.94 87 CYS A CA 1
ATOM 665 C C . CYS A 1 87 ? -3.24 4.328 3.789 1 98.94 87 CYS A C 1
ATOM 667 O O . CYS A 1 87 ? -4.387 4.172 4.211 1 98.94 87 CYS A O 1
ATOM 669 N N . VAL A 1 88 ? -2.322 5.059 4.387 1 98.94 88 VAL A N 1
ATOM 670 C CA . VAL A 1 88 ? -2.564 5.859 5.582 1 98.94 88 VAL A CA 1
ATOM 671 C C . VAL A 1 88 ? -2.059 7.281 5.363 1 98.94 88 VAL A C 1
ATOM 673 O O . VAL A 1 88 ? -0.915 7.484 4.949 1 98.94 88 VAL A O 1
ATOM 676 N N . VAL A 1 89 ? -2.916 8.281 5.602 1 98.94 89 VAL A N 1
ATOM 677 C CA . VAL A 1 89 ? -2.533 9.688 5.539 1 98.94 89 VAL A CA 1
ATOM 678 C C . VAL A 1 89 ? -2.838 10.367 6.871 1 98.94 89 VAL A C 1
ATOM 680 O O . VAL A 1 89 ? -4 10.609 7.203 1 98.94 89 VAL A O 1
ATOM 683 N N . LEU A 1 90 ? -1.789 10.594 7.633 1 98.75 90 LEU A N 1
ATOM 684 C CA . LEU A 1 90 ? -1.959 11.367 8.852 1 98.75 90 LEU A CA 1
ATOM 685 C C . LEU A 1 90 ? -1.847 12.867 8.562 1 98.75 90 LEU A C 1
ATOM 687 O O . LEU A 1 90 ? -0.766 13.445 8.688 1 98.75 90 LEU A O 1
ATOM 691 N N . ASP A 1 91 ? -2.961 13.461 8.258 1 98.44 91 ASP A N 1
ATOM 692 C CA . ASP A 1 91 ? -3.049 14.789 7.656 1 98.44 91 ASP A CA 1
ATOM 693 C C . ASP A 1 91 ? -3.277 15.859 8.727 1 98.44 91 ASP A C 1
ATOM 695 O O . ASP A 1 91 ? -4.191 16.672 8.602 1 98.44 91 ASP A O 1
ATOM 699 N N . SER A 1 92 ? -2.326 15.93 9.688 1 97.88 92 SER A N 1
ATOM 700 C CA . SER A 1 92 ? -2.344 17 10.672 1 97.88 92 SER A CA 1
ATOM 701 C C . SER A 1 92 ? -1.92 18.328 10.047 1 97.88 92 SER A C 1
ATOM 703 O O . SER A 1 92 ? -1.979 19.375 10.703 1 97.88 92 SER A O 1
ATOM 705 N N . ALA A 1 93 ? -1.424 18.406 8.922 1 98.19 93 ALA A N 1
ATOM 706 C CA . ALA A 1 93 ? -1.158 19.516 8.023 1 98.19 93 ALA A CA 1
ATOM 707 C C . ALA A 1 93 ? -1.59 19.188 6.594 1 98.19 93 ALA A C 1
ATOM 709 O O . ALA A 1 93 ? -1.953 18.047 6.301 1 98.19 93 ALA A O 1
ATOM 710 N N . PRO A 1 94 ? -1.612 20.219 5.688 1 98.31 94 PRO A N 1
ATOM 711 C CA . PRO A 1 94 ? -2.07 19.953 4.324 1 98.31 94 PRO A CA 1
ATOM 712 C C . PRO A 1 94 ? -1.257 18.859 3.633 1 98.31 94 PRO A C 1
ATOM 714 O O . PRO A 1 94 ? -0.026 18.859 3.715 1 98.31 94 PRO A O 1
ATOM 717 N N . VAL A 1 95 ? -1.951 17.938 3.057 1 98.88 95 VAL A N 1
ATOM 718 C CA . VAL A 1 95 ? -1.393 16.938 2.166 1 98.88 95 VAL A CA 1
ATOM 719 C C . VAL A 1 95 ? -1.992 17.078 0.771 1 98.88 95 VAL A C 1
ATOM 721 O O . VAL A 1 95 ? -3.211 17.016 0.601 1 98.88 95 VAL A O 1
ATOM 724 N N . THR A 1 96 ? -1.145 17.328 -0.21 1 98.94 96 THR A N 1
ATOM 725 C CA . THR A 1 96 ? -1.59 17.469 -1.593 1 98.94 96 THR A CA 1
ATOM 726 C C . THR A 1 96 ? -0.959 16.391 -2.473 1 98.94 96 THR A C 1
ATOM 728 O O . THR A 1 96 ? 0.253 16.172 -2.428 1 98.94 96 THR A O 1
ATOM 731 N N . ILE A 1 97 ? -1.771 15.703 -3.186 1 98.94 97 ILE A N 1
ATOM 732 C CA . ILE A 1 97 ? -1.328 14.727 -4.176 1 98.94 97 ILE A CA 1
ATOM 733 C C . ILE A 1 97 ? -1.804 15.148 -5.562 1 98.94 97 ILE A C 1
ATOM 735 O O . ILE A 1 97 ? -3.008 15.234 -5.812 1 98.94 97 ILE A O 1
ATOM 739 N N . GLY A 1 98 ? -0.9 15.359 -6.453 1 98.94 98 GLY A N 1
ATOM 740 C CA . GLY A 1 98 ? -1.192 15.906 -7.766 1 98.94 98 GLY A CA 1
ATOM 741 C C . GLY A 1 98 ? -1.835 14.906 -8.703 1 98.94 98 GLY A C 1
ATOM 742 O O . GLY A 1 98 ? -1.783 13.695 -8.461 1 98.94 98 GLY A O 1
ATOM 743 N N . SER A 1 99 ? -2.33 15.43 -9.82 1 98.88 99 SER A N 1
ATOM 744 C CA . SER A 1 99 ? -3.107 14.648 -10.773 1 98.88 99 SER A CA 1
ATOM 745 C C . SER A 1 99 ? -2.281 13.508 -11.359 1 98.88 99 SER A C 1
ATOM 747 O O . SER A 1 99 ? -1.078 13.656 -11.578 1 98.88 99 SER A O 1
ATOM 749 N N . TYR A 1 100 ? -2.916 12.32 -11.555 1 98.5 100 TYR A N 1
ATOM 750 C CA . TYR A 1 100 ? -2.389 11.156 -12.258 1 98.5 100 TYR A CA 1
ATOM 751 C C . TYR A 1 100 ? -1.35 10.43 -11.414 1 98.5 100 TYR A C 1
ATOM 753 O O . TYR A 1 100 ? -0.681 9.516 -11.891 1 98.5 100 TYR A O 1
ATOM 761 N N . SER A 1 101 ? -1.177 10.852 -10.18 1 98.75 101 SER A N 1
ATOM 762 C CA . SER A 1 101 ? -0.25 10.148 -9.297 1 98.75 101 SER A CA 1
ATOM 763 C C . SER A 1 101 ? -0.857 8.852 -8.773 1 98.75 101 SER A C 1
ATOM 765 O O . SER A 1 101 ? -2.076 8.75 -8.633 1 98.75 101 SER A O 1
ATOM 767 N N . MET A 1 102 ? 0.007 7.863 -8.57 1 98.69 102 MET A N 1
ATOM 768 C CA . MET A 1 102 ? -0.387 6.535 -8.109 1 98.69 102 MET A CA 1
ATOM 769 C C . MET A 1 102 ? 0.404 6.137 -6.867 1 98.69 102 MET A C 1
ATOM 771 O O . MET A 1 102 ? 1.633 6.23 -6.855 1 98.69 102 MET A O 1
ATOM 775 N N . LEU A 1 103 ? -0.308 5.738 -5.844 1 98.88 103 LEU A N 1
ATOM 776 C CA . LEU A 1 103 ? 0.305 5.191 -4.641 1 98.88 103 LEU A CA 1
ATOM 777 C C . LEU A 1 103 ? 0.027 3.697 -4.52 1 98.88 103 LEU A C 1
ATOM 779 O O . LEU A 1 103 ? -1.131 3.275 -4.52 1 98.88 103 LEU A O 1
ATOM 783 N N . GLY A 1 104 ? 1.099 2.871 -4.438 1 98.75 104 GLY A N 1
ATOM 784 C CA . GLY A 1 104 ? 0.948 1.445 -4.199 1 98.75 104 GLY A CA 1
ATOM 785 C C . GLY A 1 104 ? 0.334 1.129 -2.848 1 98.75 104 GLY A C 1
ATOM 786 O O . GLY A 1 104 ? -0.013 2.037 -2.09 1 98.75 104 GLY A O 1
ATOM 787 N N . PRO A 1 105 ? 0.218 -0.168 -2.551 1 98.88 105 PRO A N 1
ATOM 788 C CA . PRO A 1 105 ? -0.421 -0.555 -1.292 1 98.88 105 PRO A CA 1
ATOM 789 C C . PRO A 1 105 ? 0.42 -0.196 -0.069 1 98.88 105 PRO A C 1
ATOM 791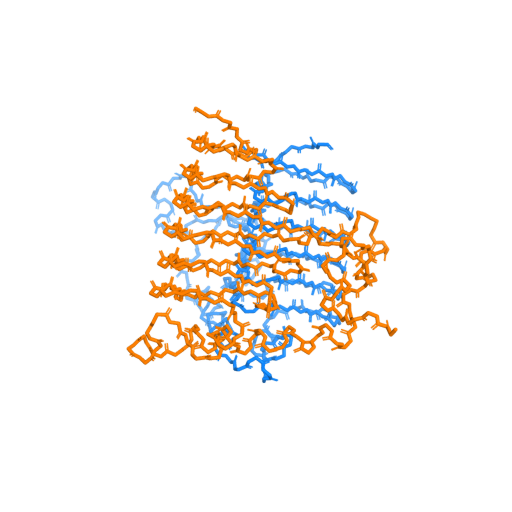 O O . PRO A 1 105 ? 1.649 -0.293 -0.11 1 98.88 105 PRO A O 1
ATOM 794 N N . GLY A 1 106 ? -0.272 0.204 0.998 1 98.81 106 GLY A N 1
ATOM 795 C CA . GLY A 1 106 ? 0.392 0.39 2.277 1 98.81 106 GLY A CA 1
ATOM 796 C C . GLY A 1 106 ? 1.301 1.604 2.309 1 98.81 106 GLY A C 1
ATOM 797 O O . GLY A 1 106 ? 2.189 1.701 3.158 1 98.81 106 GLY A O 1
ATOM 798 N N . VAL A 1 107 ? 1.159 2.512 1.384 1 98.94 107 VAL A N 1
ATOM 799 C CA . VAL A 1 107 ? 1.91 3.762 1.444 1 98.94 107 VAL A CA 1
ATOM 800 C C . VAL A 1 107 ? 1.397 4.617 2.602 1 98.94 107 VAL A C 1
ATOM 802 O O . VAL A 1 107 ? 0.187 4.742 2.801 1 98.94 107 VAL A O 1
ATOM 805 N N . HIS A 1 108 ? 2.352 5.137 3.385 1 98.94 108 HIS A N 1
ATOM 806 C CA . HIS A 1 108 ? 2.023 6.012 4.508 1 98.94 108 HIS A CA 1
ATOM 807 C C . HIS A 1 108 ? 2.566 7.418 4.289 1 98.94 108 HIS A C 1
ATOM 809 O O . HIS A 1 108 ? 3.709 7.586 3.852 1 98.94 108 HIS A O 1
ATOM 815 N N . ILE A 1 109 ? 1.734 8.43 4.566 1 98.94 109 ILE A N 1
ATOM 816 C CA . ILE A 1 109 ? 2.125 9.836 4.562 1 98.94 109 ILE A CA 1
ATOM 817 C C . ILE A 1 109 ? 1.889 10.438 5.945 1 98.94 109 ILE A C 1
ATOM 819 O O . ILE A 1 109 ? 0.763 10.43 6.449 1 98.94 109 ILE A O 1
ATOM 823 N N . TYR A 1 110 ? 2.936 11.008 6.535 1 98.75 110 TYR A N 1
ATOM 824 C CA . TYR A 1 110 ? 2.852 11.586 7.875 1 98.75 110 TYR A CA 1
ATOM 825 C C . TYR A 1 110 ? 3.154 13.078 7.844 1 98.75 110 TYR A C 1
ATOM 827 O O . TYR A 1 110 ? 4.145 13.508 7.246 1 98.75 110 TYR A O 1
ATOM 835 N N . CYS A 1 111 ? 2.354 13.812 8.562 1 98.5 111 CYS A N 1
ATOM 836 C CA . CYS A 1 111 ? 2.621 15.242 8.68 1 98.5 111 CYS A CA 1
ATOM 837 C C . CYS A 1 111 ? 3.123 15.586 10.078 1 98.5 111 CYS A C 1
ATOM 839 O O . CYS A 1 111 ? 3.807 16.594 10.266 1 98.5 111 CYS A O 1
ATOM 841 N N . ALA A 1 112 ? 2.736 14.836 11.047 1 96.69 112 ALA A N 1
ATOM 842 C CA . ALA A 1 112 ? 2.938 15.227 12.438 1 96.69 112 ALA A CA 1
ATOM 843 C C . ALA A 1 112 ? 4.379 14.969 12.875 1 96.69 112 ALA A C 1
ATOM 845 O O . ALA A 1 112 ? 5 13.992 12.445 1 96.69 112 ALA A O 1
ATOM 846 N N . ASP A 1 113 ? 4.887 15.836 13.641 1 95.69 113 ASP A N 1
ATOM 847 C CA . ASP A 1 113 ? 6.117 15.719 14.414 1 95.69 113 ASP A CA 1
ATOM 848 C C . ASP A 1 113 ? 5.855 15.961 15.898 1 95.69 113 ASP A C 1
ATOM 850 O O . ASP A 1 113 ? 5.527 17.078 16.297 1 95.69 113 ASP A O 1
ATOM 854 N N . HIS A 1 114 ? 5.941 14.875 16.688 1 96.69 114 HIS A N 1
ATOM 855 C CA . HIS A 1 114 ? 5.68 15.008 18.125 1 96.69 114 HIS A CA 1
ATOM 856 C C . HIS A 1 114 ? 6.883 15.594 18.844 1 96.69 114 HIS A C 1
ATOM 858 O O . HIS A 1 114 ? 8.023 15.414 18.422 1 96.69 114 HIS A O 1
ATOM 864 N N . HIS A 1 115 ? 6.617 16.219 19.922 1 96.56 115 HIS A N 1
ATOM 865 C CA . HIS A 1 115 ? 7.691 16.875 20.672 1 96.56 115 HIS A CA 1
ATOM 866 C C . HIS A 1 115 ? 8.688 15.844 21.203 1 96.56 115 HIS A C 1
ATOM 868 O O . HIS A 1 115 ? 8.289 14.766 21.656 1 96.56 115 HIS A O 1
ATOM 874 N N . ARG A 1 116 ? 9.969 16.188 21.172 1 96.25 116 ARG A N 1
ATOM 875 C CA . ARG A 1 116 ? 11.016 15.266 21.594 1 96.25 116 ARG A CA 1
ATOM 876 C C . ARG A 1 116 ? 11.078 15.18 23.125 1 96.25 116 ARG A C 1
ATOM 878 O O . ARG A 1 116 ? 11.523 14.172 23.672 1 96.25 116 ARG A O 1
ATOM 885 N N . ASP A 1 117 ? 10.555 16.266 23.75 1 97.25 117 ASP A N 1
ATOM 886 C CA . ASP A 1 117 ? 10.422 16.25 25.203 1 97.25 117 ASP A CA 1
ATOM 887 C C . ASP A 1 117 ? 9.242 15.375 25.625 1 97.25 117 ASP A C 1
ATOM 889 O O . ASP A 1 117 ? 8.094 15.656 25.281 1 97.25 117 ASP A O 1
ATOM 893 N N . ALA A 1 118 ? 9.547 14.383 26.391 1 97.94 118 ALA A N 1
ATOM 894 C CA . ALA A 1 118 ? 8.531 13.391 26.75 1 97.94 118 ALA A CA 1
ATOM 895 C C . ALA A 1 118 ? 7.379 14.039 27.516 1 97.94 118 ALA A C 1
ATOM 897 O O . ALA A 1 118 ? 6.219 13.656 27.344 1 97.94 118 ALA A O 1
ATOM 898 N N . GLU A 1 119 ? 7.641 15.062 28.359 1 97.31 119 GLU A N 1
ATOM 899 C CA . GLU A 1 119 ? 6.59 15.727 29.125 1 97.31 119 GLU A CA 1
ATOM 900 C C . GLU A 1 119 ? 5.664 16.516 28.219 1 97.31 119 GLU A C 1
ATOM 902 O O . GLU A 1 119 ? 4.441 16.469 28.375 1 97.31 119 GLU A O 1
ATOM 907 N N . LYS A 1 120 ? 6.266 17.25 27.359 1 97.56 120 LYS A N 1
ATOM 908 C CA . LYS A 1 120 ? 5.477 18.016 26.391 1 97.56 120 LYS A CA 1
ATOM 909 C C . LYS A 1 120 ? 4.699 17.078 25.469 1 97.56 120 LYS A C 1
ATOM 911 O O . LYS A 1 120 ? 3.566 17.375 25.094 1 97.56 120 LYS A O 1
ATOM 916 N N . ARG A 1 121 ? 5.316 15.938 25.078 1 97.06 121 ARG A N 1
ATOM 917 C CA . ARG A 1 121 ? 4.633 14.953 24.234 1 97.06 121 ARG A CA 1
ATOM 918 C C . ARG A 1 121 ? 3.422 14.367 24.969 1 97.06 121 ARG A C 1
ATOM 920 O O . ARG A 1 121 ? 2.373 14.148 24.359 1 97.06 121 ARG A O 1
ATOM 927 N N . ARG A 1 122 ? 3.49 14.141 26.281 1 97.44 122 ARG A N 1
ATOM 928 C CA . ARG A 1 122 ? 2.375 13.656 27.078 1 97.44 122 ARG A CA 1
ATOM 929 C C . ARG A 1 122 ? 1.216 14.648 27.078 1 97.44 122 ARG A C 1
ATOM 931 O O . ARG A 1 122 ? 0.053 14.25 27.188 1 97.44 122 ARG A O 1
ATOM 938 N N . GLU A 1 123 ? 1.622 15.914 26.922 1 96.81 123 GLU A N 1
ATOM 939 C CA . GLU A 1 123 ? 0.617 16.969 26.891 1 96.81 123 GLU A CA 1
ATOM 940 C C . GLU A 1 123 ? 0.027 17.141 25.5 1 96.81 123 GLU A C 1
ATOM 942 O O . GLU A 1 123 ? -0.792 18.031 25.266 1 96.81 123 GLU A O 1
ATOM 947 N N . GLY A 1 124 ? 0.447 16.297 24.594 1 97.31 124 GLY A N 1
ATOM 948 C CA . GLY A 1 124 ? -0.094 16.312 23.25 1 97.31 124 GLY A CA 1
ATOM 949 C C . GLY A 1 124 ? 0.562 17.344 22.359 1 97.31 124 GLY A C 1
ATOM 950 O O . GLY A 1 124 ? 0.027 17.703 21.297 1 97.31 124 GLY A O 1
ATOM 951 N N . ILE A 1 125 ? 1.678 17.891 22.797 1 96.81 125 ILE A N 1
ATOM 952 C CA . ILE A 1 125 ? 2.328 18.953 22.016 1 96.81 125 ILE A CA 1
ATOM 953 C C . ILE A 1 125 ? 2.947 18.344 20.75 1 96.81 125 ILE A C 1
ATOM 955 O O . ILE A 1 125 ? 3.807 17.469 20.844 1 96.81 125 ILE A O 1
ATOM 959 N N . GLU A 1 126 ? 2.52 18.875 19.641 1 97.12 126 GLU A N 1
ATOM 960 C CA . GLU A 1 126 ? 3.018 18.453 18.328 1 97.12 126 GLU A CA 1
ATOM 961 C C . GLU A 1 126 ? 3.029 19.625 17.344 1 97.12 126 GLU A C 1
ATOM 963 O O . GLU A 1 126 ? 2.529 20.719 17.656 1 97.12 126 GLU A O 1
ATOM 968 N N . ARG A 1 127 ? 3.771 19.453 16.344 1 97.38 127 ARG A N 1
ATOM 969 C CA . ARG A 1 127 ? 3.633 20.297 15.156 1 97.38 127 ARG A CA 1
ATOM 970 C C . ARG A 1 127 ? 3.449 19.438 13.906 1 97.38 127 ARG A C 1
ATOM 972 O O . ARG A 1 127 ? 3.648 18.234 13.945 1 97.38 127 ARG A O 1
ATOM 979 N N . ALA A 1 128 ? 2.941 20.047 12.906 1 98.19 128 ALA A N 1
ATOM 980 C CA . ALA A 1 128 ? 2.738 19.312 11.656 1 98.19 128 ALA A CA 1
ATOM 981 C C . ALA A 1 128 ? 3.268 20.109 10.461 1 98.19 128 ALA A C 1
ATOM 983 O O . ALA A 1 128 ? 3.162 21.328 10.43 1 98.19 128 ALA A O 1
ATOM 984 N N . LEU A 1 129 ? 3.959 19.391 9.625 1 98.19 129 LEU A N 1
ATOM 985 C CA . LEU A 1 129 ? 4.48 19.984 8.398 1 98.19 129 LEU A CA 1
ATOM 986 C C . LEU A 1 129 ? 3.787 19.406 7.172 1 98.19 129 LEU A C 1
ATOM 988 O O . LEU A 1 129 ? 3.525 18.203 7.117 1 98.19 129 LEU A O 1
ATOM 992 N N . PRO A 1 130 ? 3.52 20.266 6.188 1 98.62 130 PRO A N 1
ATOM 993 C CA . PRO A 1 130 ? 2.785 19.797 5.012 1 98.62 130 PRO A CA 1
ATOM 994 C C . PRO A 1 130 ? 3.609 18.844 4.141 1 98.62 130 PRO A C 1
ATOM 996 O O . PRO A 1 130 ? 4.844 18.891 4.164 1 98.62 130 PRO A O 1
ATOM 999 N N . VAL A 1 131 ? 2.955 17.938 3.459 1 98.88 131 VAL A N 1
ATOM 1000 C CA . VAL A 1 131 ? 3.551 17.078 2.449 1 98.88 131 VAL A CA 1
ATOM 1001 C C . VAL A 1 131 ? 2.926 17.359 1.087 1 98.88 131 VAL A C 1
ATOM 1003 O O . VAL A 1 131 ? 1.699 17.406 0.958 1 98.88 131 VAL A O 1
ATOM 1006 N N . THR A 1 132 ? 3.752 17.578 0.094 1 98.94 132 THR A N 1
ATOM 1007 C CA . THR A 1 132 ? 3.287 17.844 -1.263 1 98.94 132 THR A CA 1
ATOM 1008 C C . THR A 1 132 ? 3.84 16.812 -2.234 1 98.94 132 THR A C 1
ATOM 1010 O O . THR A 1 132 ? 5.059 16.656 -2.367 1 98.94 132 THR A O 1
ATOM 1013 N N . ILE A 1 133 ? 2.992 16.109 -2.846 1 98.94 133 ILE A N 1
ATOM 1014 C CA . ILE A 1 133 ? 3.322 15.172 -3.92 1 98.94 133 ILE A CA 1
ATOM 1015 C C . ILE A 1 133 ? 2.836 15.734 -5.254 1 98.94 133 ILE A C 1
ATOM 1017 O O . ILE A 1 133 ? 1.656 16.062 -5.406 1 98.94 133 ILE A O 1
ATOM 1021 N N . GLY A 1 134 ? 3.68 15.859 -6.203 1 98.88 134 GLY A N 1
ATOM 1022 C CA . GLY A 1 134 ? 3.357 16.453 -7.488 1 98.88 134 GLY A CA 1
ATOM 1023 C C . GLY A 1 134 ? 2.486 15.562 -8.352 1 98.88 134 GLY A C 1
ATOM 1024 O O . GLY A 1 134 ? 1.911 14.586 -7.871 1 98.88 134 GLY A O 1
ATOM 1025 N N . ALA A 1 135 ? 2.361 15.961 -9.664 1 98.81 135 ALA A N 1
ATOM 1026 C CA . ALA A 1 135 ? 1.6 15.203 -10.648 1 98.81 135 ALA A CA 1
ATOM 1027 C C . ALA A 1 135 ? 2.445 14.078 -11.242 1 98.81 135 ALA A C 1
ATOM 1029 O O . ALA A 1 135 ? 3.674 14.172 -11.289 1 98.81 135 ALA A O 1
ATOM 1030 N N . ASP A 1 136 ? 1.757 13.031 -11.641 1 98.62 136 ASP A N 1
ATOM 1031 C CA . ASP A 1 136 ? 2.391 11.938 -12.367 1 98.62 136 ASP A CA 1
ATOM 1032 C C . ASP A 1 136 ? 3.459 11.258 -11.516 1 98.62 136 ASP A C 1
ATOM 1034 O O . ASP A 1 136 ? 4.477 10.797 -12.031 1 98.62 136 ASP A O 1
ATOM 1038 N N . VAL A 1 137 ? 3.281 11.297 -10.234 1 98.75 137 VAL A N 1
ATOM 1039 C CA . VAL A 1 137 ? 4.215 10.625 -9.336 1 98.75 137 VAL A CA 1
ATOM 1040 C C . VAL A 1 137 ? 3.777 9.18 -9.117 1 98.75 137 VAL A C 1
ATOM 1042 O O . VAL A 1 137 ? 2.584 8.898 -8.977 1 98.75 137 VAL A O 1
ATOM 1045 N N . TRP A 1 138 ? 4.727 8.266 -9.133 1 98.62 138 TRP A N 1
ATOM 1046 C CA . TRP A 1 138 ? 4.504 6.867 -8.781 1 98.62 138 TRP A CA 1
ATOM 1047 C C . TRP A 1 138 ? 5.211 6.516 -7.477 1 98.62 138 TRP A C 1
ATOM 1049 O O . TRP A 1 138 ? 6.441 6.559 -7.398 1 98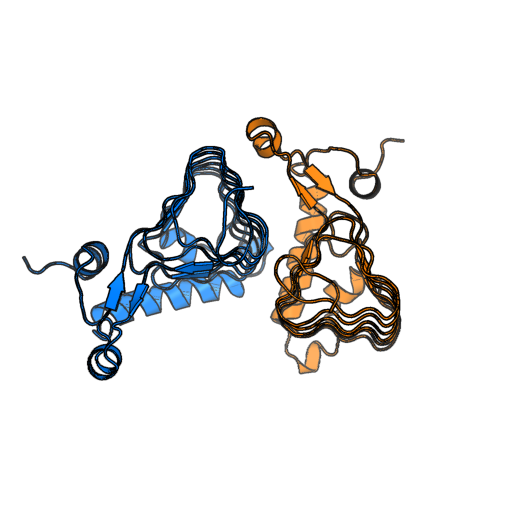.62 138 TRP A O 1
ATOM 1059 N N . ILE A 1 139 ? 4.418 6.191 -6.445 1 98.81 139 ILE A N 1
ATOM 1060 C CA . ILE A 1 139 ? 4.965 5.805 -5.148 1 98.81 139 ILE A CA 1
ATOM 1061 C C . ILE A 1 139 ? 4.789 4.301 -4.941 1 98.81 139 ILE A C 1
ATOM 1063 O O . ILE A 1 139 ? 3.666 3.816 -4.805 1 98.81 139 ILE A O 1
ATOM 1067 N N . GLY A 1 140 ? 5.918 3.59 -4.859 1 98.62 140 GLY A N 1
ATOM 1068 C CA . GLY A 1 140 ? 5.891 2.15 -4.652 1 98.62 140 GLY A CA 1
ATOM 1069 C C . GLY A 1 140 ? 5.297 1.751 -3.314 1 98.62 140 GLY A C 1
ATOM 1070 O O . GLY A 1 140 ? 5.363 2.514 -2.348 1 98.62 140 GLY A O 1
ATOM 1071 N N . GLY A 1 141 ? 4.77 0.583 -3.312 1 98.75 141 GLY A N 1
ATOM 1072 C CA . GLY A 1 141 ? 4.078 0.095 -2.127 1 98.75 141 GLY A CA 1
ATOM 1073 C C . GLY A 1 141 ? 4.969 0.045 -0.898 1 98.75 141 GLY A C 1
ATOM 1074 O O . GLY A 1 141 ? 6.168 -0.215 -1.005 1 98.75 141 GLY A O 1
ATOM 1075 N N . GLY A 1 142 ? 4.328 0.223 0.283 1 98.75 142 GLY A N 1
ATOM 1076 C CA . GLY A 1 142 ? 5.02 0.105 1.559 1 98.75 142 GLY A CA 1
ATOM 1077 C C . GLY A 1 142 ? 5.949 1.268 1.844 1 98.75 142 GLY A C 1
ATOM 1078 O O . GLY A 1 142 ? 6.672 1.261 2.842 1 98.75 142 GLY A O 1
ATOM 1079 N N . SER A 1 143 ? 5.977 2.266 1.019 1 98.88 143 SER A N 1
ATOM 1080 C CA . SER A 1 143 ? 6.832 3.426 1.25 1 98.88 143 SER A CA 1
ATOM 1081 C C . SER A 1 143 ? 6.234 4.352 2.303 1 98.88 143 SER A C 1
ATOM 1083 O O . SER A 1 143 ? 5.027 4.312 2.561 1 98.88 143 SER A O 1
ATOM 1085 N N . ILE A 1 144 ? 7.098 5.168 2.891 1 98.94 144 ILE A N 1
ATOM 1086 C CA . ILE A 1 144 ? 6.695 6.145 3.895 1 98.94 144 ILE A CA 1
ATOM 1087 C C . ILE A 1 144 ? 7.219 7.527 3.504 1 98.94 144 ILE A C 1
ATOM 1089 O O . ILE A 1 144 ? 8.406 7.691 3.225 1 98.94 144 ILE A O 1
ATOM 1093 N N . ILE A 1 145 ? 6.344 8.508 3.404 1 98.94 145 ILE A N 1
ATOM 1094 C CA . ILE A 1 145 ? 6.707 9.906 3.166 1 98.94 145 ILE A CA 1
ATOM 1095 C C . ILE A 1 145 ? 6.629 10.688 4.477 1 98.94 145 ILE A C 1
ATOM 1097 O O . ILE A 1 145 ? 5.578 10.727 5.117 1 98.94 145 ILE A O 1
ATOM 1101 N N . LEU A 1 146 ? 7.684 11.375 4.879 1 98.88 146 LEU A N 1
ATOM 1102 C CA . LEU A 1 146 ? 7.781 11.977 6.203 1 98.88 146 LEU A CA 1
ATOM 1103 C C . LEU A 1 146 ? 7.352 13.438 6.172 1 98.88 146 LEU A C 1
ATOM 1105 O O . LEU A 1 146 ? 7.129 14 5.098 1 98.88 146 LEU A O 1
ATOM 1109 N N . PRO A 1 147 ? 7.199 14.062 7.344 1 98.69 147 PRO A N 1
ATOM 1110 C CA . PRO A 1 147 ? 6.664 15.422 7.434 1 98.69 147 PRO A CA 1
ATOM 1111 C C . PRO A 1 147 ? 7.508 16.438 6.664 1 98.69 147 PRO A C 1
ATOM 1113 O O . PRO A 1 147 ? 8.734 16.406 6.742 1 98.69 147 PRO A O 1
ATOM 1116 N N . GLY A 1 148 ? 6.855 17.281 5.91 1 98.62 148 GLY A N 1
ATOM 1117 C CA . GLY A 1 148 ? 7.523 18.422 5.297 1 98.62 148 GLY A CA 1
ATOM 1118 C C . GLY A 1 148 ? 8.094 18.094 3.926 1 98.62 148 GLY A C 1
ATOM 1119 O O . GLY A 1 148 ? 8.625 18.984 3.254 1 98.62 148 GLY A O 1
ATOM 1120 N N . VAL A 1 149 ? 7.98 16.891 3.422 1 98.88 149 VAL A N 1
ATOM 1121 C CA . VAL A 1 149 ? 8.609 16.438 2.184 1 98.88 149 VAL A CA 1
ATOM 1122 C C . VAL A 1 149 ? 7.805 16.938 0.985 1 98.88 149 VAL A C 1
ATOM 1124 O O . VAL A 1 149 ? 6.57 16.906 0.999 1 98.88 149 VAL A O 1
ATOM 1127 N N . THR A 1 150 ? 8.508 17.375 -0.022 1 98.94 150 THR A N 1
ATOM 1128 C CA . THR A 1 150 ? 7.953 17.656 -1.339 1 98.94 150 THR A CA 1
ATOM 1129 C C . THR A 1 150 ? 8.492 16.688 -2.379 1 98.94 150 THR A C 1
ATOM 1131 O O . THR A 1 150 ? 9.711 16.516 -2.506 1 98.94 150 THR A O 1
ATOM 1134 N N . ILE A 1 151 ? 7.617 16.031 -3.07 1 98.94 151 ILE A N 1
ATOM 1135 C CA . ILE A 1 151 ? 7.977 15.164 -4.18 1 98.94 151 ILE A CA 1
ATOM 1136 C C . ILE A 1 151 ? 7.574 15.805 -5.5 1 98.94 151 ILE A C 1
ATOM 1138 O O . ILE A 1 151 ? 6.395 16.094 -5.723 1 98.94 151 ILE A O 1
ATOM 1142 N N . GLY A 1 152 ? 8.523 15.977 -6.379 1 98.88 152 GLY A N 1
ATOM 1143 C CA . GLY A 1 152 ? 8.305 16.688 -7.633 1 98.88 152 GLY A CA 1
ATOM 1144 C C . GLY A 1 152 ? 7.543 15.867 -8.656 1 98.88 152 GLY A C 1
ATOM 1145 O O . GLY A 1 152 ? 7.453 14.641 -8.531 1 98.88 152 GLY A O 1
ATOM 1146 N N . ASN A 1 153 ? 7.07 16.578 -9.711 1 98.69 153 ASN A N 1
ATOM 1147 C CA . ASN A 1 153 ? 6.293 15.93 -10.766 1 98.69 153 ASN A CA 1
ATOM 1148 C C . ASN A 1 153 ? 7.066 14.781 -11.406 1 98.69 153 ASN A C 1
ATOM 1150 O O . ASN A 1 153 ? 8.273 14.883 -11.625 1 98.69 153 ASN A O 1
ATOM 1154 N N . GLY A 1 154 ? 6.387 13.727 -11.602 1 98.12 154 GLY A N 1
ATOM 1155 C CA . GLY A 1 154 ? 6.945 12.641 -12.383 1 98.12 154 GLY A CA 1
ATOM 1156 C C . GLY A 1 154 ? 7.957 11.812 -11.625 1 98.12 154 GLY A C 1
ATOM 1157 O O . GLY A 1 154 ? 8.562 10.891 -12.18 1 98.12 154 GLY A O 1
ATOM 1158 N N . ALA A 1 155 ? 8.18 12.102 -10.391 1 98.62 155 ALA A N 1
ATOM 1159 C CA . ALA A 1 155 ? 9.125 11.344 -9.586 1 98.62 155 ALA A CA 1
ATOM 1160 C C . ALA A 1 155 ? 8.609 9.93 -9.312 1 98.62 155 ALA A C 1
ATOM 1162 O O . ALA A 1 155 ? 7.414 9.672 -9.43 1 98.62 155 ALA A O 1
ATOM 1163 N N . ILE A 1 156 ? 9.555 9.07 -9.055 1 98.56 156 ILE A N 1
ATOM 1164 C CA . ILE A 1 156 ? 9.234 7.688 -8.703 1 98.56 156 ILE A CA 1
ATOM 1165 C C . ILE A 1 156 ? 9.906 7.316 -7.383 1 98.56 156 ILE A C 1
ATOM 1167 O O . ILE A 1 156 ? 11.109 7.496 -7.219 1 98.56 156 ILE A O 1
ATOM 1171 N N . VAL A 1 157 ? 9.133 6.879 -6.422 1 98.81 157 VAL A N 1
ATOM 1172 C CA . VAL A 1 157 ? 9.625 6.352 -5.152 1 98.81 157 VAL A CA 1
ATOM 1173 C C . VAL A 1 157 ? 9.531 4.824 -5.16 1 98.81 157 VAL A C 1
ATOM 1175 O O . VAL A 1 157 ? 8.445 4.262 -5.328 1 98.81 157 VAL A O 1
ATOM 1178 N N . ALA A 1 158 ? 10.625 4.125 -4.961 1 98.5 158 ALA A N 1
ATOM 1179 C CA . ALA A 1 158 ? 10.648 2.666 -4.977 1 98.5 158 ALA A CA 1
ATOM 1180 C C . ALA A 1 158 ? 9.906 2.092 -3.775 1 98.5 158 ALA A C 1
ATOM 1182 O O . ALA A 1 158 ? 9.781 2.75 -2.74 1 98.5 158 ALA A O 1
ATOM 1183 N N . ALA A 1 159 ? 9.422 0.901 -4.004 1 98.62 159 ALA A N 1
ATOM 1184 C CA . ALA A 1 159 ? 8.695 0.221 -2.934 1 98.62 159 ALA A CA 1
ATOM 1185 C C . ALA A 1 159 ? 9.539 0.134 -1.667 1 98.62 159 ALA A C 1
ATOM 1187 O O . ALA A 1 159 ? 10.75 -0.117 -1.733 1 98.62 159 ALA A O 1
ATOM 1188 N N . GLY A 1 160 ? 8.883 0.378 -0.513 1 98.75 160 GLY A N 1
ATOM 1189 C CA . GLY A 1 160 ? 9.508 0.197 0.785 1 98.75 160 GLY A CA 1
ATOM 1190 C C . GLY A 1 160 ? 10.43 1.345 1.17 1 98.75 160 GLY A C 1
ATOM 1191 O O . GLY A 1 160 ? 11.016 1.339 2.252 1 98.75 160 GLY A O 1
ATOM 1192 N N . ALA A 1 161 ? 10.547 2.34 0.365 1 98.88 161 ALA A N 1
ATOM 1193 C CA . ALA A 1 161 ? 11.453 3.451 0.66 1 98.88 161 ALA A CA 1
ATOM 1194 C C . ALA A 1 161 ? 10.891 4.332 1.771 1 98.88 161 ALA A C 1
ATOM 1196 O O . ALA A 1 161 ? 9.672 4.414 1.949 1 98.88 161 ALA A O 1
ATOM 1197 N N . VAL A 1 162 ? 11.766 4.98 2.518 1 98.94 162 VAL A N 1
ATOM 1198 C CA . VAL A 1 162 ? 11.391 6.02 3.473 1 98.94 162 VAL A CA 1
ATOM 1199 C C . VAL A 1 162 ? 11.945 7.367 3.014 1 98.94 162 VAL A C 1
ATOM 1201 O O . VAL A 1 162 ? 13.156 7.59 3.033 1 98.94 162 VAL A O 1
ATOM 1204 N N . VAL A 1 163 ? 11.07 8.266 2.615 1 98.94 163 VAL A N 1
ATOM 1205 C CA . VAL A 1 163 ? 11.453 9.539 2.018 1 98.94 163 VAL A CA 1
ATOM 1206 C C . VAL A 1 163 ? 11.484 10.625 3.09 1 98.94 163 VAL A C 1
ATOM 1208 O O . VAL A 1 163 ? 10.438 11.047 3.58 1 98.94 163 VAL A O 1
ATOM 1211 N N . SER A 1 164 ? 12.641 11.125 3.389 1 98.69 164 SER A N 1
ATOM 1212 C CA . SER A 1 164 ? 12.82 12.109 4.453 1 98.69 164 SER A CA 1
ATOM 1213 C C . SER A 1 164 ? 13.289 13.445 3.896 1 98.69 164 SER A C 1
ATOM 1215 O O . SER A 1 164 ? 13.398 14.43 4.637 1 98.69 164 SER A O 1
ATOM 1217 N N . ARG A 1 165 ? 13.633 13.445 2.643 1 98.62 165 ARG A N 1
ATOM 1218 C CA . ARG A 1 165 ? 14.055 14.664 1.959 1 98.62 165 ARG A CA 1
ATOM 1219 C C . ARG A 1 165 ? 13.281 14.852 0.654 1 98.62 165 ARG A C 1
ATOM 1221 O O . ARG A 1 165 ? 12.734 13.891 0.107 1 98.62 165 ARG A O 1
ATOM 1228 N N . ASP A 1 166 ? 13.344 16.047 0.191 1 98.88 166 ASP A N 1
ATOM 1229 C CA . ASP A 1 166 ? 12.625 16.375 -1.04 1 98.88 166 ASP A CA 1
ATOM 1230 C C . ASP A 1 166 ? 13.148 15.547 -2.211 1 98.88 166 ASP A C 1
ATOM 1232 O O . ASP A 1 166 ? 14.336 15.195 -2.252 1 98.88 166 ASP A O 1
ATOM 1236 N N . VAL A 1 167 ? 12.266 15.219 -3.107 1 98.94 167 VAL A N 1
ATOM 1237 C CA . VAL A 1 167 ? 12.609 14.523 -4.348 1 98.94 167 VAL A CA 1
ATOM 1238 C C . VAL A 1 167 ? 12.375 15.453 -5.535 1 98.94 167 VAL A C 1
ATOM 1240 O O . VAL A 1 167 ? 11.258 15.938 -5.742 1 98.94 167 VAL A O 1
ATOM 1243 N N . GLU A 1 168 ? 13.359 15.648 -6.305 1 98.56 168 GLU A N 1
ATOM 1244 C CA . GLU A 1 168 ? 13.258 16.547 -7.449 1 98.56 168 GLU A CA 1
ATOM 1245 C C . GLU A 1 168 ? 12.367 15.953 -8.539 1 98.56 168 GLU A C 1
ATOM 1247 O O . GLU A 1 168 ? 12.188 14.742 -8.609 1 98.56 168 GLU A O 1
ATOM 1252 N N . THR A 1 169 ? 11.875 16.812 -9.383 1 98.38 169 THR A N 1
ATOM 1253 C CA . THR A 1 169 ? 11.031 16.438 -10.516 1 98.38 169 THR A CA 1
ATOM 1254 C C . THR A 1 169 ? 11.711 15.367 -11.367 1 98.38 169 THR A C 1
ATOM 1256 O O . THR A 1 169 ? 12.883 15.5 -11.719 1 98.38 169 THR A O 1
ATOM 1259 N N . GLY A 1 170 ? 10.984 14.297 -11.508 1 97.5 170 GLY A N 1
ATOM 1260 C CA . GLY A 1 170 ? 11.422 13.258 -12.43 1 97.5 170 GLY A CA 1
ATOM 1261 C C . GLY A 1 170 ? 12.438 12.305 -11.812 1 97.5 170 GLY A C 1
ATOM 1262 O O . GLY A 1 170 ? 12.828 11.32 -12.438 1 97.5 170 GLY A O 1
ATOM 1263 N N . ASN A 1 171 ? 12.875 12.555 -10.578 1 98.25 171 ASN A N 1
ATOM 1264 C CA . ASN A 1 171 ? 13.898 11.727 -9.961 1 98.25 171 ASN A CA 1
ATOM 1265 C C . ASN A 1 171 ? 13.312 10.438 -9.398 1 98.25 171 ASN A C 1
ATOM 1267 O O . ASN A 1 171 ? 12.117 10.367 -9.117 1 98.25 171 ASN A O 1
ATOM 1271 N N . ARG A 1 172 ? 14.141 9.508 -9.367 1 98.38 172 ARG A N 1
ATOM 1272 C CA . ARG A 1 172 ? 13.797 8.234 -8.734 1 98.38 172 ARG A CA 1
ATOM 1273 C C . ARG A 1 172 ? 14.594 8.039 -7.445 1 98.38 172 ARG A C 1
ATOM 1275 O O . ARG A 1 172 ? 15.797 8.281 -7.41 1 98.38 172 ARG A O 1
ATOM 1282 N N . VAL A 1 173 ? 13.914 7.586 -6.359 1 98.81 173 VAL A N 1
ATOM 1283 C CA . VAL A 1 173 ? 14.602 7.379 -5.09 1 98.81 173 VAL A CA 1
ATOM 1284 C C . VAL A 1 173 ? 14.258 5.996 -4.539 1 98.81 173 VAL A C 1
ATOM 1286 O O . VAL A 1 173 ? 13.219 5.426 -4.871 1 98.81 173 VAL A O 1
ATOM 1289 N N . ALA A 1 174 ? 15.18 5.434 -3.773 1 98.56 174 ALA A N 1
ATOM 1290 C CA . ALA A 1 174 ? 15.008 4.129 -3.139 1 98.56 174 ALA A CA 1
ATOM 1291 C C . ALA A 1 174 ? 15.789 4.047 -1.833 1 98.56 174 ALA A C 1
ATOM 1293 O O . ALA A 1 174 ? 16.703 4.844 -1.596 1 98.56 174 ALA A O 1
ATOM 1294 N N . GLY A 1 175 ? 15.25 3.133 -0.956 1 97.94 175 GLY A N 1
ATOM 1295 C CA . GLY A 1 175 ? 16.047 2.826 0.222 1 97.94 175 GLY A CA 1
ATOM 1296 C C . GLY A 1 175 ? 15.5 3.463 1.488 1 97.94 175 GLY A C 1
ATOM 1297 O O . GLY A 1 175 ? 14.484 4.156 1.456 1 97.94 175 GLY A O 1
ATOM 1298 N N . VAL A 1 176 ? 16.156 3.16 2.682 1 98.12 176 VAL A N 1
ATOM 1299 C CA . VAL A 1 176 ? 15.836 3.666 4.016 1 98.12 176 VAL A CA 1
ATOM 1300 C C . VAL A 1 176 ? 17.109 4.195 4.68 1 98.12 176 VAL A C 1
ATOM 1302 O O . VAL A 1 176 ? 17.922 3.42 5.184 1 98.12 176 VAL A O 1
ATOM 1305 N N . PRO A 1 177 ? 17.297 5.41 4.691 1 98 177 PRO A N 1
ATOM 1306 C CA . PRO A 1 177 ? 16.5 6.457 4.047 1 98 177 PRO A CA 1
ATOM 1307 C C . PRO A 1 177 ? 16.625 6.445 2.525 1 98 177 PRO A C 1
ATOM 1309 O O . PRO A 1 177 ? 17.594 5.91 1.989 1 98 177 PRO A O 1
ATOM 1312 N N . ALA A 1 178 ? 15.656 7.055 1.887 1 98.5 178 ALA A N 1
ATOM 1313 C CA . ALA A 1 178 ? 15.633 7.09 0.427 1 98.5 178 ALA A CA 1
ATOM 1314 C C . ALA A 1 178 ? 16.734 7.988 -0.116 1 98.5 178 ALA A C 1
ATOM 1316 O O . ALA A 1 178 ? 16.984 9.078 0.418 1 98.5 178 ALA A O 1
ATOM 1317 N N . ARG A 1 179 ? 17.344 7.527 -1.171 1 98.06 179 ARG A N 1
ATOM 1318 C CA . ARG A 1 179 ? 18.359 8.266 -1.927 1 98.06 179 ARG A CA 1
ATOM 1319 C C . ARG A 1 179 ? 18.109 8.148 -3.428 1 98.06 179 ARG A C 1
ATOM 1321 O O . ARG A 1 179 ? 17.469 7.195 -3.885 1 98.06 179 ARG A O 1
ATOM 1328 N N . PRO A 1 180 ? 18.594 9.211 -4.129 1 97.25 180 PRO A N 1
ATOM 1329 C CA . PRO A 1 180 ? 18.469 9.102 -5.586 1 97.25 180 PRO A CA 1
ATOM 1330 C C . PRO A 1 180 ? 19.172 7.867 -6.148 1 97.25 180 PRO A C 1
ATOM 1332 O O . PRO A 1 180 ? 20.25 7.492 -5.672 1 97.25 180 PRO A O 1
ATOM 1335 N N . ILE A 1 181 ? 18.609 7.316 -7.199 1 95.56 181 ILE A N 1
ATOM 1336 C CA . ILE A 1 181 ? 19.203 6.152 -7.852 1 95.56 181 ILE A CA 1
ATOM 1337 C C . ILE A 1 181 ? 19.266 6.387 -9.359 1 95.56 181 ILE A C 1
ATOM 1339 O O . ILE A 1 181 ? 18.5 7.188 -9.906 1 95.56 181 ILE A O 1
ATOM 1343 N N . MET B 1 1 ? -7.09 -16.797 -31.969 1 69.56 1 MET B N 1
ATOM 1344 C CA . MET B 1 1 ? -8.047 -16.141 -31.078 1 69.56 1 MET B CA 1
ATOM 1345 C C . MET B 1 1 ? -7.367 -15.062 -30.25 1 69.56 1 MET B C 1
ATOM 1347 O O . MET B 1 1 ? -6.184 -15.172 -29.938 1 69.56 1 MET B O 1
ATOM 1351 N N . PRO B 1 2 ? -8.07 -13.945 -30.125 1 84.81 2 PRO B N 1
ATOM 1352 C CA . PRO B 1 2 ? -7.438 -12.922 -29.297 1 84.81 2 PRO B CA 1
ATOM 1353 C C . PRO B 1 2 ? -7.09 -13.43 -27.906 1 84.81 2 PRO B C 1
ATOM 1355 O O . PRO B 1 2 ? -7.793 -14.289 -27.359 1 84.81 2 PRO B O 1
ATOM 1358 N N . ARG B 1 3 ? -6.008 -13.148 -27.562 1 90.06 3 ARG B N 1
ATOM 1359 C CA . ARG B 1 3 ? -5.57 -13.562 -26.234 1 90.06 3 ARG B CA 1
ATOM 1360 C C . ARG B 1 3 ? -6.52 -13.047 -25.156 1 90.06 3 ARG B C 1
ATOM 1362 O O . ARG B 1 3 ? -7 -11.914 -25.234 1 90.06 3 ARG B O 1
ATOM 1369 N N . SER B 1 4 ? -6.836 -13.852 -24.188 1 92.62 4 SER B N 1
ATOM 1370 C CA . SER B 1 4 ? -7.629 -13.438 -23.031 1 92.62 4 SER B CA 1
ATOM 1371 C C . SER B 1 4 ? -6.848 -12.469 -22.156 1 92.62 4 SER B C 1
ATOM 1373 O O . SER B 1 4 ? -5.621 -12.367 -22.266 1 92.62 4 SER B O 1
ATOM 1375 N N . PRO B 1 5 ? -7.555 -11.703 -21.344 1 91.19 5 PRO B N 1
ATOM 1376 C CA . PRO B 1 5 ? -6.855 -10.82 -20.406 1 91.19 5 PRO B CA 1
ATOM 1377 C C . PRO B 1 5 ? -5.824 -11.562 -19.562 1 91.19 5 PRO B C 1
ATOM 1379 O O . PRO B 1 5 ? -4.723 -11.055 -19.328 1 91.19 5 PRO B O 1
ATOM 1382 N N . ARG B 1 6 ? -6.184 -12.711 -19.156 1 91.31 6 ARG B N 1
ATOM 1383 C CA . ARG B 1 6 ? -5.277 -13.508 -18.344 1 91.31 6 ARG B CA 1
ATOM 1384 C C . ARG B 1 6 ? -3.994 -13.828 -19.109 1 91.31 6 ARG B C 1
ATOM 1386 O O . ARG B 1 6 ? -2.898 -13.742 -18.547 1 91.31 6 ARG B O 1
ATOM 1393 N N . GLU B 1 7 ? -4.121 -14.203 -20.281 1 93.5 7 GLU B N 1
ATOM 1394 C CA . GLU B 1 7 ? -2.979 -14.539 -21.125 1 93.5 7 GLU B CA 1
ATOM 1395 C C . GLU B 1 7 ? -2.104 -13.312 -21.391 1 93.5 7 GLU B C 1
ATOM 1397 O O . GLU B 1 7 ? -0.875 -13.406 -21.375 1 93.5 7 GLU B O 1
ATOM 1402 N N . ILE B 1 8 ? -2.785 -12.211 -21.609 1 94.62 8 ILE B N 1
ATOM 1403 C CA . ILE B 1 8 ? -2.062 -10.969 -21.859 1 94.62 8 ILE B CA 1
ATOM 1404 C C . ILE B 1 8 ? -1.243 -10.594 -20.625 1 94.62 8 ILE B C 1
ATOM 1406 O O . ILE B 1 8 ? -0.044 -10.32 -20.719 1 94.62 8 ILE B O 1
ATOM 1410 N N . MET B 1 9 ? -1.848 -10.617 -19.484 1 94.81 9 MET B N 1
ATOM 1411 C CA . MET B 1 9 ? -1.191 -10.258 -18.219 1 94.81 9 MET B CA 1
ATOM 1412 C C . MET B 1 9 ? 0 -11.172 -17.953 1 94.81 9 MET B C 1
ATOM 1414 O O . MET B 1 9 ? 1.06 -10.711 -17.531 1 94.81 9 MET B O 1
ATOM 1418 N N . ALA B 1 10 ? -0.131 -12.414 -18.312 1 93.88 10 ALA B N 1
ATOM 1419 C CA . ALA B 1 10 ? 0.878 -13.422 -18 1 93.88 10 ALA B CA 1
ATOM 1420 C C . ALA B 1 10 ? 2.016 -13.398 -19.016 1 93.88 10 ALA B C 1
ATOM 1422 O O . ALA B 1 10 ? 3.059 -14.023 -18.797 1 93.88 10 ALA B O 1
ATOM 1423 N N . SER B 1 11 ? 1.909 -12.672 -20.031 1 94.25 11 SER B N 1
ATOM 1424 C CA . SER B 1 11 ? 2.832 -12.75 -21.172 1 94.25 11 SER B CA 1
ATOM 1425 C C . SER B 1 11 ? 4.121 -11.992 -20.875 1 94.25 11 SER B C 1
ATOM 1427 O O . SER B 1 11 ? 5.141 -12.203 -21.531 1 94.25 11 SER B O 1
ATOM 1429 N N . GLY B 1 12 ? 4.027 -11.031 -19.969 1 95.12 12 GLY B N 1
ATOM 1430 C CA . GLY B 1 12 ? 5.168 -10.164 -19.719 1 95.12 12 GLY B CA 1
ATOM 1431 C C . GLY B 1 12 ? 5.227 -8.969 -20.656 1 95.12 12 GLY B C 1
ATOM 1432 O O . GLY B 1 12 ? 6.07 -8.086 -20.5 1 95.12 12 GLY B O 1
ATOM 1433 N N . ASP B 1 13 ? 4.277 -8.891 -21.578 1 95.44 13 ASP B N 1
ATOM 1434 C CA . ASP B 1 13 ? 4.207 -7.777 -22.516 1 95.44 13 ASP B CA 1
ATOM 1435 C C . ASP B 1 13 ? 3.586 -6.547 -21.875 1 95.44 13 ASP B C 1
ATOM 1437 O O . ASP B 1 13 ? 2.865 -6.66 -20.875 1 95.44 13 ASP B O 1
ATOM 1441 N N . TRP B 1 14 ? 3.918 -5.41 -22.5 1 96.81 14 TRP B N 1
ATOM 1442 C CA . TRP B 1 14 ? 3.238 -4.188 -22.094 1 96.81 14 TRP B CA 1
ATOM 1443 C C . TRP B 1 14 ? 1.786 -4.191 -22.562 1 96.81 14 TRP B C 1
ATOM 1445 O O . TRP B 1 14 ? 1.492 -4.578 -23.688 1 96.81 14 TRP B O 1
ATOM 1455 N N . TYR B 1 15 ? 0.906 -3.883 -21.75 1 96.44 15 TYR B N 1
ATOM 1456 C CA . TYR B 1 15 ? -0.516 -3.773 -22.047 1 96.44 15 TYR B CA 1
ATOM 1457 C C . TYR B 1 15 ? -1.169 -2.674 -21.219 1 96.44 15 TYR B C 1
ATOM 1459 O O . TYR B 1 15 ? -0.579 -2.182 -20.25 1 96.44 15 TYR B O 1
ATOM 1467 N N . SER B 1 16 ? -2.346 -2.219 -21.641 1 96.56 16 SER B N 1
ATOM 1468 C CA . SER B 1 16 ? -3.111 -1.279 -20.828 1 96.56 16 SER B CA 1
ATOM 1469 C C . SER B 1 16 ? -4.039 -2.012 -19.859 1 96.56 16 SER B C 1
ATOM 1471 O O . SER B 1 16 ? -4.848 -2.844 -20.281 1 96.56 16 SER B O 1
ATOM 1473 N N . CYS B 1 17 ? -3.955 -1.617 -18.594 1 94.88 17 CYS B N 1
ATOM 1474 C CA . CYS B 1 17 ? -4.742 -2.303 -17.562 1 94.88 17 CYS B CA 1
ATOM 1475 C C . CYS B 1 17 ? -6.102 -1.637 -17.391 1 94.88 17 CYS B C 1
ATOM 1477 O O . CYS B 1 17 ? -6.871 -2.014 -16.5 1 94.88 17 CYS B O 1
ATOM 1479 N N . LEU B 1 18 ? -6.492 -0.642 -18.094 1 92.25 18 LEU B N 1
ATOM 1480 C CA . LEU B 1 18 ? -7.691 0.165 -17.906 1 92.25 18 LEU B CA 1
ATOM 1481 C C . LEU B 1 18 ? -8.891 -0.461 -18.609 1 92.25 18 LEU B C 1
ATOM 1483 O O . LEU B 1 18 ? -10.023 -0.016 -18.422 1 92.25 18 LEU B O 1
ATOM 1487 N N . GLY B 1 19 ? -8.812 -1.513 -19.281 1 88.94 19 GLY B N 1
ATOM 1488 C CA . GLY B 1 19 ? -9.914 -2.115 -20.016 1 88.94 19 GLY B CA 1
ATOM 1489 C C . GLY B 1 19 ? -10.961 -2.742 -19.109 1 88.94 19 GLY B C 1
ATOM 1490 O O . GLY B 1 19 ? -10.664 -3.1 -17.969 1 88.94 19 GLY B O 1
ATOM 1491 N N . GLY B 1 20 ? -12.188 -2.787 -19.641 1 91.44 20 GLY B N 1
ATOM 1492 C CA . GLY B 1 20 ? -13.312 -3.299 -18.859 1 91.44 20 GLY B CA 1
ATOM 1493 C C . GLY B 1 20 ? -13.117 -4.734 -18.406 1 91.44 20 GLY B C 1
ATOM 1494 O O . GLY B 1 20 ? -13.641 -5.133 -17.375 1 91.44 20 GLY B O 1
ATOM 1495 N N . GLU B 1 21 ? -12.5 -5.488 -19.219 1 93.25 21 GLU B N 1
ATOM 1496 C CA . GLU B 1 21 ? -12.273 -6.887 -18.859 1 93.25 21 GLU B CA 1
ATOM 1497 C C . GLU B 1 21 ? -11.391 -7.004 -17.625 1 93.25 21 GLU B C 1
ATOM 1499 O O . GLU B 1 21 ? -11.594 -7.887 -16.781 1 93.25 21 GLU B O 1
ATOM 1504 N N . TYR B 1 22 ? -10.43 -6.164 -17.562 1 95.19 22 TYR B N 1
ATOM 1505 C CA . TYR B 1 22 ? -9.555 -6.164 -16.406 1 95.19 22 TYR B CA 1
ATOM 1506 C C . TYR B 1 22 ? -10.289 -5.648 -15.172 1 95.19 22 TYR B C 1
ATOM 1508 O O . TYR B 1 22 ? -10.109 -6.172 -14.062 1 95.19 22 TYR B O 1
ATOM 1516 N N . GLU B 1 23 ? -11.133 -4.684 -15.367 1 95.75 23 GLU B N 1
ATOM 1517 C CA . GLU B 1 23 ? -11.922 -4.145 -14.266 1 95.75 23 GLU B CA 1
ATOM 1518 C C . GLU B 1 23 ? -12.859 -5.199 -13.688 1 95.75 23 GLU B C 1
ATOM 1520 O O . GLU B 1 23 ? -13.07 -5.254 -12.469 1 95.75 23 GLU B O 1
ATOM 1525 N N . ALA B 1 24 ? -13.461 -5.988 -14.531 1 96.5 24 ALA B N 1
ATOM 1526 C CA . ALA B 1 24 ? -14.359 -7.051 -14.07 1 96.5 24 ALA B CA 1
ATOM 1527 C C . ALA B 1 24 ? -13.617 -8.031 -13.172 1 96.5 24 ALA B C 1
ATOM 1529 O O . ALA B 1 24 ? -14.164 -8.5 -12.164 1 96.5 24 ALA B O 1
ATOM 1530 N N . LEU B 1 25 ? -12.438 -8.336 -13.523 1 97.31 25 LEU B N 1
ATOM 1531 C CA . LEU B 1 25 ? -11.609 -9.234 -12.727 1 97.31 25 LEU B CA 1
ATOM 1532 C C . LEU B 1 25 ? -11.266 -8.602 -11.375 1 97.31 25 LEU B C 1
ATOM 1534 O O . LEU B 1 25 ? -11.328 -9.266 -10.344 1 97.31 25 LEU B O 1
ATOM 1538 N N . ARG B 1 26 ? -10.969 -7.32 -11.367 1 98 26 ARG B N 1
ATOM 1539 C CA . ARG B 1 26 ? -10.625 -6.625 -10.133 1 98 26 ARG B CA 1
ATOM 1540 C C . ARG B 1 26 ? -11.844 -6.496 -9.219 1 98 26 ARG B C 1
ATOM 1542 O O . ARG B 1 26 ? -11.719 -6.562 -7.996 1 98 26 ARG B O 1
ATOM 1549 N N . ARG B 1 27 ? -12.969 -6.34 -9.812 1 97.94 27 ARG B N 1
ATOM 1550 C CA . ARG B 1 27 ? -14.203 -6.25 -9.047 1 97.94 27 ARG B CA 1
ATOM 1551 C C . ARG B 1 27 ? -14.477 -7.551 -8.297 1 97.94 27 ARG B C 1
ATOM 1553 O O . ARG B 1 27 ? -14.883 -7.535 -7.137 1 97.94 27 ARG B O 1
ATOM 1560 N N . ALA B 1 28 ? -14.281 -8.625 -8.984 1 98.25 28 ALA B N 1
ATOM 1561 C CA . ALA B 1 28 ? -14.469 -9.922 -8.352 1 98.25 28 ALA B CA 1
ATOM 1562 C C . ALA B 1 28 ? -13.523 -10.102 -7.168 1 98.25 28 ALA B C 1
ATOM 1564 O O . ALA B 1 28 ? -13.914 -10.602 -6.113 1 98.25 28 ALA B O 1
ATOM 1565 N N . ALA B 1 29 ? -12.32 -9.664 -7.367 1 98.69 29 ALA B N 1
ATOM 1566 C CA . ALA B 1 29 ? -11.328 -9.758 -6.301 1 98.69 29 ALA B CA 1
ATOM 1567 C C . ALA B 1 29 ? -11.695 -8.867 -5.121 1 98.69 29 ALA B C 1
ATOM 1569 O O . ALA B 1 29 ? -11.57 -9.273 -3.963 1 98.69 29 ALA B O 1
ATOM 1570 N N . ARG B 1 30 ? -12.164 -7.648 -5.391 1 98.69 30 ARG B N 1
ATOM 1571 C CA . ARG B 1 30 ? -12.578 -6.73 -4.328 1 98.69 30 ARG B CA 1
ATOM 1572 C C . ARG B 1 30 ? -13.688 -7.332 -3.484 1 98.69 30 ARG B C 1
ATOM 1574 O O . ARG B 1 30 ? -13.68 -7.219 -2.256 1 98.69 30 ARG B O 1
ATOM 1581 N N . ARG B 1 31 ? -14.617 -8 -4.137 1 98.69 31 ARG B N 1
ATOM 1582 C CA . ARG B 1 31 ? -15.711 -8.648 -3.424 1 98.69 31 ARG B CA 1
ATOM 1583 C C . ARG B 1 31 ? -15.203 -9.773 -2.529 1 98.69 31 ARG B C 1
ATOM 1585 O O . ARG B 1 31 ? -15.609 -9.883 -1.372 1 98.69 31 ARG B O 1
ATOM 1592 N N . ALA B 1 32 ? -14.328 -10.539 -3.107 1 98.88 32 ALA B N 1
ATOM 1593 C CA . ALA B 1 32 ? -13.797 -11.68 -2.371 1 98.88 32 ALA B CA 1
ATOM 1594 C C . ALA B 1 32 ? -12.984 -11.227 -1.163 1 98.88 32 ALA B C 1
ATOM 1596 O O . ALA B 1 32 ? -13.133 -11.758 -0.064 1 98.88 32 ALA B O 1
ATOM 1597 N N . CYS B 1 33 ? -12.156 -10.219 -1.362 1 98.88 33 CYS B N 1
ATOM 1598 C CA . CYS B 1 33 ? -11.336 -9.695 -0.277 1 98.88 33 CYS B CA 1
ATOM 1599 C C . CYS B 1 33 ? -12.203 -9.047 0.796 1 98.88 33 CYS B C 1
ATOM 1601 O O . CYS B 1 33 ? -11.922 -9.18 1.989 1 98.88 33 CYS B O 1
ATOM 1603 N N . HIS B 1 34 ? -13.188 -8.383 0.37 1 98.88 34 HIS B N 1
ATOM 1604 C CA . HIS B 1 34 ? -14.109 -7.75 1.308 1 98.88 34 HIS B CA 1
ATOM 1605 C C . HIS B 1 34 ? -14.82 -8.789 2.17 1 98.88 34 HIS B C 1
ATOM 1607 O O . HIS B 1 34 ? -14.914 -8.625 3.389 1 98.88 34 HIS B O 1
ATOM 1613 N N . GLN B 1 35 ? -15.32 -9.82 1.535 1 98.81 35 GLN B N 1
ATOM 1614 C CA . GLN B 1 35 ? -15.961 -10.883 2.299 1 98.81 35 GLN B CA 1
ATOM 1615 C C . GLN B 1 35 ? -14.992 -11.5 3.305 1 98.81 35 GLN B C 1
ATOM 1617 O O . GLN B 1 35 ? -15.359 -11.75 4.453 1 98.81 35 GLN B O 1
ATOM 1622 N N . HIS B 1 36 ? -13.828 -11.719 2.846 1 98.88 36 HIS B N 1
ATOM 1623 C CA . HIS B 1 36 ? -12.828 -12.328 3.713 1 98.88 36 HIS B CA 1
ATOM 1624 C C . HIS B 1 36 ? -12.531 -11.438 4.918 1 98.88 36 HIS B C 1
ATOM 1626 O O . HIS B 1 36 ? -12.367 -11.938 6.035 1 98.88 36 HIS B O 1
ATOM 1632 N N . ALA B 1 37 ? -12.516 -10.195 4.711 1 98.56 37 ALA B N 1
ATOM 1633 C CA . ALA B 1 37 ? -12.164 -9.234 5.75 1 98.56 37 ALA B CA 1
ATOM 1634 C C . ALA B 1 37 ? -13.312 -9.039 6.734 1 98.56 37 ALA B C 1
ATOM 1636 O O . ALA B 1 37 ? -13.094 -8.758 7.914 1 98.56 37 ALA B O 1
ATOM 1637 N N . THR B 1 38 ? -14.547 -9.227 6.316 1 98.06 38 THR B N 1
ATOM 1638 C CA . THR B 1 38 ? -15.672 -8.766 7.129 1 98.06 38 THR B CA 1
ATOM 1639 C C . THR B 1 38 ? -16.453 -9.953 7.684 1 98.06 38 THR B C 1
ATOM 1641 O O . THR B 1 38 ? -17.234 -9.797 8.625 1 98.06 38 THR B O 1
ATOM 1644 N N . MET B 1 39 ? -16.25 -11.141 7.109 1 98 39 MET B N 1
ATOM 1645 C CA . MET B 1 39 ? -16.938 -12.328 7.621 1 98 39 MET B CA 1
ATOM 1646 C C . MET B 1 39 ? -16.453 -12.664 9.031 1 98 39 MET B C 1
ATOM 1648 O O . MET B 1 39 ? -15.266 -12.547 9.336 1 98 39 MET B O 1
ATOM 1652 N N . ALA B 1 40 ? -17.422 -13.07 9.875 1 98.19 40 ALA B N 1
ATOM 1653 C CA . ALA B 1 40 ? -17.047 -13.477 11.234 1 98.19 40 ALA B CA 1
ATOM 1654 C C . ALA B 1 40 ? -16 -14.586 11.203 1 98.19 40 ALA B C 1
ATOM 1656 O O . ALA B 1 40 ? -16.109 -15.531 10.422 1 98.19 40 ALA B O 1
ATOM 1657 N N . PRO B 1 41 ? -15.102 -14.508 12.07 1 97.88 41 PRO B N 1
ATOM 1658 C CA . PRO B 1 41 ? -13.969 -15.438 12.008 1 97.88 41 PRO B CA 1
ATOM 1659 C C . PRO B 1 41 ? -14.406 -16.891 12.109 1 97.88 41 PRO B C 1
ATOM 1661 O O . PRO B 1 41 ? -13.844 -17.766 11.438 1 97.88 41 PRO B O 1
ATOM 1664 N N . ASP B 1 42 ? -15.359 -17.125 12.93 1 98.19 42 ASP B N 1
ATOM 1665 C CA . ASP B 1 42 ? -15.82 -18.5 13.109 1 98.19 42 ASP B CA 1
ATOM 1666 C C . ASP B 1 42 ? -16.5 -19.016 11.844 1 98.19 42 ASP B C 1
ATOM 1668 O O . ASP B 1 42 ? -16.5 -20.219 11.578 1 98.19 42 ASP B O 1
ATOM 1672 N N . GLU B 1 43 ? -17.078 -18.094 11.102 1 98.31 43 GLU B N 1
ATOM 1673 C CA . GLU B 1 43 ? -17.719 -18.438 9.836 1 98.31 43 GLU B CA 1
ATOM 1674 C C . GLU B 1 43 ? -16.703 -18.469 8.695 1 98.31 43 GLU B C 1
ATOM 1676 O O . GLU B 1 43 ? -16.797 -19.312 7.801 1 98.31 43 GLU B O 1
ATOM 1681 N N . ARG B 1 44 ? -15.75 -17.609 8.734 1 98.25 44 ARG B N 1
ATOM 1682 C CA . ARG B 1 44 ? -14.742 -17.469 7.691 1 98.25 44 ARG B CA 1
ATOM 1683 C C . ARG B 1 44 ? -13.828 -18.688 7.641 1 98.25 44 ARG B C 1
ATOM 1685 O O . ARG B 1 44 ? -13.492 -19.172 6.559 1 98.25 44 ARG B O 1
ATOM 1692 N N . GLY B 1 45 ? -13.492 -19.188 8.852 1 97.81 45 GLY B N 1
ATOM 1693 C CA . GLY B 1 45 ? -12.484 -20.234 8.906 1 97.81 45 GLY B CA 1
ATOM 1694 C C . GLY B 1 45 ? -11.141 -19.797 8.352 1 97.81 45 GLY B C 1
ATOM 1695 O O . GLY B 1 45 ? -10.711 -18.656 8.586 1 97.81 45 GLY B O 1
ATOM 1696 N N . ALA B 1 46 ? -10.508 -20.703 7.617 1 98.31 46 ALA B N 1
ATOM 1697 C CA . ALA B 1 46 ? -9.164 -20.469 7.098 1 98.31 46 ALA B CA 1
ATOM 1698 C C . ALA B 1 46 ? -9.195 -19.484 5.926 1 98.31 46 ALA B C 1
ATOM 1700 O O . ALA B 1 46 ? -8.227 -18.766 5.684 1 98.31 46 ALA B O 1
ATOM 1701 N N . CYS B 1 47 ? -10.289 -19.5 5.238 1 98.69 47 CYS B N 1
ATOM 1702 C CA . CYS B 1 47 ? -10.461 -18.656 4.051 1 98.69 47 CYS B CA 1
ATOM 1703 C C . CYS B 1 47 ? -11.938 -18.531 3.695 1 98.69 47 CYS B C 1
ATOM 1705 O O . CYS B 1 47 ? -12.656 -19.531 3.641 1 98.69 47 CYS B O 1
ATOM 1707 N N . ALA B 1 48 ? -12.391 -17.281 3.408 1 98.81 48 ALA B N 1
ATOM 1708 C CA . ALA B 1 48 ? -13.789 -17.062 3.029 1 98.81 48 ALA B CA 1
ATOM 1709 C C . ALA B 1 48 ? -14.102 -17.75 1.697 1 98.81 48 ALA B C 1
ATOM 1711 O O . ALA B 1 48 ? -13.242 -17.812 0.813 1 98.81 48 ALA B O 1
ATOM 1712 N N . PRO B 1 49 ? -15.32 -18.141 1.501 1 98.62 49 PRO B N 1
ATOM 1713 C CA . PRO B 1 49 ? -15.68 -18.953 0.332 1 98.62 49 PRO B CA 1
ATOM 1714 C C . PRO B 1 49 ? -15.391 -18.234 -0.987 1 98.62 49 PRO B C 1
ATOM 1716 O O . PRO B 1 49 ? -14.859 -18.844 -1.919 1 98.62 49 PRO B O 1
ATOM 1719 N N . ALA B 1 50 ? -15.703 -16.953 -1.098 1 98.69 50 ALA B N 1
ATOM 1720 C CA . ALA B 1 50 ? -15.484 -16.25 -2.355 1 98.69 50 ALA B CA 1
ATOM 1721 C C . ALA B 1 50 ? -14 -16.188 -2.703 1 98.69 50 ALA B C 1
ATOM 1723 O O . ALA B 1 50 ? -13.625 -16.281 -3.875 1 98.69 50 ALA B O 1
ATOM 1724 N N . LEU B 1 51 ? -13.188 -15.977 -1.683 1 98.88 51 LEU B N 1
ATOM 1725 C CA . LEU B 1 51 ? -11.75 -15.945 -1.908 1 98.88 51 LEU B CA 1
ATOM 1726 C C . LEU B 1 51 ? -11.227 -17.344 -2.262 1 98.88 51 LEU B C 1
ATOM 1728 O O . LEU B 1 51 ? -10.406 -17.484 -3.17 1 98.88 51 LEU B O 1
ATOM 1732 N N . ALA B 1 52 ? -11.719 -18.328 -1.58 1 98.75 52 ALA B N 1
ATOM 1733 C CA . ALA B 1 52 ? -11.328 -19.703 -1.862 1 98.75 52 ALA B CA 1
ATOM 1734 C C . ALA B 1 52 ? -11.672 -20.094 -3.299 1 98.75 52 ALA B C 1
ATOM 1736 O O . ALA B 1 52 ? -10.953 -20.859 -3.934 1 98.75 52 ALA B O 1
ATOM 1737 N N . ASP B 1 53 ? -12.766 -19.562 -3.764 1 98.5 53 ASP B N 1
ATOM 1738 C CA . ASP B 1 53 ? -13.203 -19.844 -5.125 1 98.5 53 ASP B CA 1
ATOM 1739 C C . ASP B 1 53 ? -12.32 -19.125 -6.148 1 98.5 53 ASP B C 1
ATOM 1741 O O . ASP B 1 53 ? -12.266 -19.516 -7.312 1 98.5 53 ASP B O 1
ATOM 1745 N N . LEU B 1 54 ? -11.734 -18.125 -5.723 1 98.38 54 LEU B N 1
ATOM 1746 C CA . LEU B 1 54 ? -11.023 -17.234 -6.637 1 98.38 54 LEU B CA 1
ATOM 1747 C C . LEU B 1 54 ? -9.578 -17.688 -6.824 1 98.38 54 LEU B C 1
ATOM 1749 O O . LEU B 1 54 ? -9.039 -17.609 -7.926 1 98.38 54 LEU B O 1
ATOM 1753 N N . ILE B 1 55 ? -8.953 -18.203 -5.758 1 98.62 55 ILE B N 1
ATOM 1754 C CA . ILE B 1 55 ? -7.535 -18.547 -5.805 1 98.62 55 ILE B CA 1
ATOM 1755 C C . ILE B 1 55 ? -7.379 -20.062 -5.918 1 98.62 55 ILE B C 1
ATOM 1757 O O . ILE B 1 55 ? -8.336 -20.812 -5.691 1 98.62 55 ILE B O 1
ATOM 1761 N N . THR B 1 56 ? -6.195 -20.5 -6.391 1 98.69 56 THR B N 1
ATOM 1762 C CA . THR B 1 56 ? -5.844 -21.922 -6.359 1 98.69 56 THR B CA 1
ATOM 1763 C C . THR B 1 56 ? -5.09 -22.266 -5.078 1 98.69 56 THR B C 1
ATOM 1765 O O . THR B 1 56 ? -4.02 -21.719 -4.816 1 98.69 56 THR B O 1
ATOM 1768 N N . MET B 1 57 ? -5.648 -23.125 -4.316 1 98.19 57 MET B N 1
ATOM 1769 C CA . MET B 1 57 ? -5.082 -23.391 -2.998 1 98.19 57 MET B CA 1
ATOM 1770 C C . MET B 1 57 ? -5.004 -24.891 -2.732 1 98.19 57 MET B C 1
ATOM 1772 O O . MET B 1 57 ? -5.969 -25.609 -2.971 1 98.19 57 MET B O 1
ATOM 1776 N N . GLY B 1 58 ? -3.816 -25.359 -2.248 1 98.62 58 GLY B N 1
ATOM 1777 C CA . GLY B 1 58 ? -3.662 -26.734 -1.81 1 98.62 58 GLY B CA 1
ATOM 1778 C C . GLY B 1 58 ? -4.375 -27.031 -0.504 1 98.62 58 GLY B C 1
ATOM 1779 O O . GLY B 1 58 ? -5.266 -26.281 -0.095 1 98.62 58 GLY B O 1
ATOM 1780 N N . ARG B 1 59 ? -4.027 -28.125 0.155 1 98.5 59 ARG B N 1
ATOM 1781 C CA . ARG B 1 59 ? -4.695 -28.578 1.372 1 98.5 59 ARG B CA 1
ATOM 1782 C C . ARG B 1 59 ? -4.207 -27.781 2.586 1 98.5 59 ARG B C 1
ATOM 1784 O O . ARG B 1 59 ? -3.035 -27.406 2.658 1 98.5 59 ARG B O 1
ATOM 1791 N N . ASP B 1 60 ? -5.129 -27.484 3.521 1 98.56 60 ASP B N 1
ATOM 1792 C CA . ASP B 1 60 ? -4.859 -27.016 4.883 1 98.56 60 ASP B CA 1
ATOM 1793 C C . ASP B 1 60 ? -4.109 -25.688 4.875 1 98.56 60 ASP B C 1
ATOM 1795 O O . ASP B 1 60 ? -3.195 -25.484 5.676 1 98.56 60 ASP B O 1
ATOM 1799 N N . CYS B 1 61 ? -4.379 -24.859 3.936 1 98.88 61 CYS B N 1
ATOM 1800 C CA . CYS B 1 61 ? -3.869 -23.5 3.93 1 98.88 61 CYS B CA 1
ATOM 1801 C C . CYS B 1 61 ? -4.668 -22.609 4.879 1 98.88 61 CYS B C 1
ATOM 1803 O O . CYS B 1 61 ? -5.793 -22.953 5.254 1 98.88 61 CYS B O 1
ATOM 1805 N N . TRP B 1 62 ? -3.99 -21.562 5.309 1 98.88 62 TRP B N 1
ATOM 1806 C CA . TRP B 1 62 ? -4.652 -20.562 6.148 1 98.88 62 TRP B CA 1
ATOM 1807 C C . TRP B 1 62 ? -4.289 -19.156 5.703 1 98.88 62 TRP B C 1
ATOM 1809 O O . TRP B 1 62 ? -3.111 -18.812 5.598 1 98.88 62 TRP B O 1
ATOM 1819 N N . ILE B 1 63 ? -5.293 -18.359 5.441 1 98.94 63 ILE B N 1
ATOM 1820 C CA . ILE B 1 63 ? -5.125 -16.938 5.117 1 98.94 63 ILE B CA 1
ATOM 1821 C C . ILE B 1 63 ? -5.797 -16.078 6.191 1 98.94 63 ILE B C 1
ATOM 1823 O O . ILE B 1 63 ? -7.027 -16.047 6.281 1 98.94 63 ILE B O 1
ATOM 1827 N N . GLU B 1 64 ? -5.051 -15.375 6.953 1 98.88 64 GLU B N 1
ATOM 1828 C CA . GLU B 1 64 ? -5.598 -14.484 7.977 1 98.88 64 GLU B CA 1
ATOM 1829 C C . GLU B 1 64 ? -6.234 -13.25 7.352 1 98.88 64 GLU B C 1
ATOM 1831 O O . GLU B 1 64 ? -5.883 -12.859 6.234 1 98.88 64 GLU B O 1
ATOM 1836 N N . ALA B 1 65 ? -7.16 -12.727 8.047 1 98.62 65 ALA B N 1
ATOM 1837 C CA . ALA B 1 65 ? -7.789 -11.469 7.641 1 98.62 65 ALA B CA 1
ATOM 1838 C C . ALA B 1 65 ? -7.129 -10.273 8.328 1 98.62 65 ALA B C 1
ATOM 1840 O O . ALA B 1 65 ? -6.703 -10.375 9.484 1 98.62 65 ALA B O 1
ATOM 1841 N N . PRO B 1 66 ? -7.035 -9.094 7.695 1 98.44 66 PRO B N 1
ATOM 1842 C CA . PRO B 1 66 ? -7.473 -8.883 6.312 1 98.44 66 PRO B CA 1
ATOM 1843 C C . PRO B 1 66 ? -6.453 -9.383 5.293 1 98.44 66 PRO B C 1
ATOM 1845 O O . PRO B 1 66 ? -5.312 -9.688 5.652 1 98.44 66 PRO B O 1
ATOM 1848 N N . PHE B 1 67 ? -6.844 -9.641 4.102 1 98.88 67 PHE B N 1
ATOM 1849 C CA . PHE B 1 67 ? -6.039 -10.008 2.941 1 98.88 67 PHE B CA 1
ATOM 1850 C C . PHE B 1 67 ? -6.492 -9.242 1.706 1 98.88 67 PHE B C 1
ATOM 1852 O O . PHE B 1 67 ? -7.684 -8.953 1.548 1 98.88 67 PHE B O 1
ATOM 1859 N N . HIS B 1 68 ? -5.488 -8.867 0.877 1 98.94 68 HIS B N 1
ATOM 1860 C CA . HIS B 1 68 ? -5.816 -8.148 -0.349 1 98.94 68 HIS B CA 1
ATOM 1861 C C . HIS B 1 68 ? -5.086 -8.75 -1.549 1 98.94 68 HIS B C 1
ATOM 1863 O O . HIS B 1 68 ? -3.898 -9.07 -1.461 1 98.94 68 HIS B O 1
ATOM 1869 N N . CYS B 1 69 ? -5.777 -8.898 -2.684 1 98.81 69 CYS B N 1
ATOM 1870 C CA . CYS B 1 69 ? -5.18 -9.234 -3.971 1 98.81 69 CYS B CA 1
ATOM 1871 C C . CYS B 1 69 ? -5.844 -8.461 -5.102 1 98.81 69 CYS B C 1
ATOM 1873 O O . CYS B 1 69 ? -6.996 -8.039 -4.977 1 98.81 69 CYS B O 1
ATOM 1875 N N . SER B 1 70 ? -5.164 -8.258 -6.176 1 98.19 70 SER B N 1
ATOM 1876 C CA . SER B 1 70 ? -5.691 -7.457 -7.277 1 98.19 70 SER B CA 1
ATOM 1877 C C . SER B 1 70 ? -6.684 -8.258 -8.117 1 98.19 70 SER B C 1
ATOM 1879 O O . SER B 1 70 ? -7.684 -7.715 -8.594 1 98.19 70 SER B O 1
ATOM 1881 N N . TYR B 1 71 ? -6.328 -9.57 -8.297 1 98.25 71 TYR B N 1
ATOM 1882 C CA . TYR B 1 71 ? -7.156 -10.391 -9.18 1 98.25 71 TYR B CA 1
ATOM 1883 C C . TYR B 1 71 ? -7.516 -11.711 -8.516 1 98.25 71 TYR B C 1
ATOM 1885 O O . TYR B 1 71 ? -8.641 -12.203 -8.656 1 98.25 71 TYR B O 1
ATOM 1893 N N . GLY B 1 72 ? -6.598 -12.266 -7.801 1 98.44 72 GLY B N 1
ATOM 1894 C CA . GLY B 1 72 ? -6.797 -13.555 -7.148 1 98.44 72 GLY B CA 1
ATOM 1895 C C . GLY B 1 72 ? -6.605 -14.734 -8.086 1 98.44 72 GLY B C 1
ATOM 1896 O O . GLY B 1 72 ? -6.027 -15.75 -7.703 1 98.44 72 GLY B O 1
ATOM 1897 N N . ILE B 1 73 ? -6.898 -14.633 -9.305 1 97.38 73 ILE B N 1
ATOM 1898 C CA . ILE B 1 73 ? -6.969 -15.742 -10.25 1 97.38 73 ILE B CA 1
ATOM 1899 C C . ILE B 1 73 ? -5.559 -16.234 -10.578 1 97.38 73 ILE B C 1
ATOM 1901 O O . ILE B 1 73 ? -5.383 -17.328 -11.109 1 97.38 73 ILE B O 1
ATOM 1905 N N . HIS B 1 74 ? -4.555 -15.445 -10.258 1 98.12 74 HIS B N 1
ATOM 1906 C CA . HIS B 1 74 ? -3.186 -15.82 -10.594 1 98.12 74 HIS B CA 1
ATOM 1907 C C . HIS B 1 74 ? -2.436 -16.328 -9.367 1 98.12 74 HIS B C 1
ATOM 1909 O O . HIS B 1 74 ? -1.252 -16.672 -9.461 1 98.12 74 HIS B O 1
ATOM 1915 N N . LEU B 1 75 ? -3.082 -16.391 -8.242 1 98.75 75 LEU B N 1
ATOM 1916 C CA . LEU B 1 75 ? -2.439 -16.812 -7.004 1 98.75 75 LEU B CA 1
ATOM 1917 C C . LEU B 1 75 ? -2.617 -18.312 -6.785 1 98.75 75 LEU B C 1
ATOM 1919 O O . LEU B 1 75 ? -3.746 -18.797 -6.719 1 98.75 75 LEU B O 1
ATOM 1923 N N . THR B 1 76 ? -1.511 -19 -6.668 1 98.94 76 THR B N 1
ATOM 1924 C CA . THR B 1 76 ? -1.495 -20.438 -6.41 1 98.94 76 THR B CA 1
ATOM 1925 C C . THR B 1 76 ? -0.714 -20.75 -5.137 1 98.94 76 THR B C 1
ATOM 1927 O O . THR B 1 76 ? 0.458 -20.391 -5.016 1 98.94 76 THR B O 1
ATOM 1930 N N . LEU B 1 77 ? -1.378 -21.391 -4.207 1 98.94 77 LEU B N 1
ATOM 1931 C CA . LEU B 1 77 ? -0.762 -21.844 -2.965 1 98.94 77 LEU B CA 1
ATOM 1932 C C . LEU B 1 77 ? -0.623 -23.359 -2.953 1 98.94 77 LEU B C 1
ATOM 1934 O O . LEU B 1 77 ? -1.569 -24.078 -3.283 1 98.94 77 LEU B O 1
ATOM 1938 N N . GLY B 1 78 ? 0.625 -23.859 -2.578 1 98.94 78 GLY B N 1
ATOM 1939 C CA . GLY B 1 78 ? 0.777 -25.281 -2.285 1 98.94 78 GLY B CA 1
ATOM 1940 C C . GLY B 1 78 ? 0.032 -25.703 -1.037 1 98.94 78 GLY B C 1
ATOM 1941 O O . GLY B 1 78 ? -0.935 -25.062 -0.628 1 98.94 78 GLY B O 1
ATOM 1942 N N . ASP B 1 79 ? 0.435 -26.875 -0.449 1 98.88 79 ASP B N 1
ATOM 1943 C CA . ASP B 1 79 ? -0.198 -27.406 0.759 1 98.88 79 ASP B CA 1
ATOM 1944 C C . ASP B 1 79 ? 0.331 -26.688 2.006 1 98.88 79 ASP B C 1
ATOM 1946 O O . ASP B 1 79 ? 1.523 -26.391 2.094 1 98.88 79 ASP B O 1
ATOM 1950 N N . ARG B 1 80 ? -0.565 -26.406 2.992 1 98.88 80 ARG B N 1
ATOM 1951 C CA . ARG B 1 80 ? -0.218 -25.953 4.336 1 98.88 80 ARG B CA 1
ATOM 1952 C C . ARG B 1 80 ? 0.554 -24.641 4.285 1 98.88 80 ARG B C 1
ATOM 1954 O O . ARG B 1 80 ? 1.552 -24.469 4.988 1 98.88 80 ARG B O 1
ATOM 1961 N N . VAL B 1 81 ? 0.168 -23.812 3.344 1 98.94 81 VAL B N 1
ATOM 1962 C CA . VAL B 1 81 ? 0.705 -22.453 3.283 1 98.94 81 VAL B CA 1
ATOM 1963 C C . VAL B 1 81 ? -0.045 -21.562 4.266 1 98.94 81 VAL B C 1
ATOM 1965 O O . VAL B 1 81 ? -1.264 -21.672 4.414 1 98.94 81 VAL B O 1
ATOM 1968 N N . TYR B 1 82 ? 0.696 -20.672 4.902 1 98.94 82 TYR B N 1
ATOM 1969 C CA . TYR B 1 82 ? 0.122 -19.766 5.891 1 98.94 82 TYR B CA 1
ATOM 1970 C C . TYR B 1 82 ? 0.425 -18.312 5.539 1 98.94 82 TYR B C 1
ATOM 1972 O O . TYR B 1 82 ? 1.586 -17.938 5.359 1 98.94 82 TYR B O 1
ATOM 1980 N N . LEU B 1 83 ? -0.577 -17.516 5.395 1 98.94 83 LEU B N 1
ATOM 1981 C CA . LEU B 1 83 ? -0.458 -16.078 5.262 1 98.94 83 LEU B CA 1
ATOM 1982 C C . LEU B 1 83 ? -1.025 -15.367 6.488 1 98.94 83 LEU B C 1
ATOM 1984 O O . LEU B 1 83 ? -2.225 -15.453 6.762 1 98.94 83 LEU B O 1
ATOM 1988 N N . ASN B 1 84 ? -0.177 -14.672 7.184 1 98.94 84 ASN B N 1
ATOM 1989 C CA . ASN B 1 84 ? -0.627 -13.914 8.352 1 98.94 84 ASN B CA 1
ATOM 1990 C C . ASN B 1 84 ? -1.424 -12.68 7.941 1 98.94 84 ASN B C 1
ATOM 1992 O O . ASN B 1 84 ? -1.698 -12.477 6.758 1 98.94 84 ASN B O 1
ATOM 1996 N N . ALA B 1 85 ? -1.862 -11.875 8.875 1 98.81 85 ALA B N 1
ATOM 1997 C CA . ALA B 1 85 ? -2.799 -10.773 8.672 1 98.81 85 ALA B CA 1
ATOM 1998 C C . ALA B 1 85 ? -2.154 -9.648 7.863 1 98.81 85 ALA B C 1
ATOM 2000 O O . ALA B 1 85 ? -0.993 -9.297 8.094 1 98.81 85 ALA B O 1
ATOM 2001 N N . GLY B 1 86 ? -2.938 -9.117 6.918 1 98.75 86 GLY B N 1
ATOM 2002 C CA . GLY B 1 86 ? -2.523 -7.887 6.254 1 98.75 86 GLY B CA 1
ATOM 2003 C C . GLY B 1 86 ? -1.651 -8.133 5.039 1 98.75 86 GLY B C 1
ATOM 2004 O O . GLY B 1 86 ? -1.069 -7.195 4.488 1 98.75 86 GLY B O 1
ATOM 2005 N N . CYS B 1 87 ? -1.526 -9.383 4.574 1 98.94 87 CYS B N 1
ATOM 2006 C CA . CYS B 1 87 ? -0.765 -9.664 3.359 1 98.94 87 CYS B CA 1
ATOM 2007 C C . CYS B 1 87 ? -1.472 -9.102 2.131 1 98.94 87 CYS B C 1
ATOM 2009 O O . CYS B 1 87 ? -2.701 -9.031 2.094 1 98.94 87 CYS B O 1
ATOM 2011 N N . VAL B 1 88 ? -0.688 -8.633 1.179 1 98.94 88 VAL B N 1
ATOM 2012 C CA . VAL B 1 88 ? -1.156 -8.094 -0.094 1 98.94 88 VAL B CA 1
ATOM 2013 C C . VAL B 1 88 ? -0.448 -8.797 -1.247 1 98.94 88 VAL B C 1
ATOM 2015 O O . VAL B 1 88 ? 0.78 -8.906 -1.257 1 98.94 88 VAL B O 1
ATOM 2018 N N . VAL B 1 89 ? -1.201 -9.32 -2.203 1 98.94 89 VAL B N 1
ATOM 2019 C CA . VAL B 1 89 ? -0.659 -9.938 -3.412 1 98.94 89 VAL B CA 1
ATOM 2020 C C . VAL B 1 89 ? -1.245 -9.25 -4.645 1 98.94 89 VAL B C 1
ATOM 2022 O O . VAL B 1 89 ? -2.41 -9.461 -4.984 1 98.94 89 VAL B O 1
ATOM 2025 N N . LEU B 1 90 ? -0.471 -8.383 -5.281 1 98.81 90 LEU B N 1
ATOM 2026 C CA . LEU B 1 90 ? -0.884 -7.805 -6.555 1 98.81 90 LEU B CA 1
ATOM 2027 C C . LEU B 1 90 ? -0.519 -8.727 -7.715 1 98.81 90 LEU B C 1
ATOM 2029 O O . LEU B 1 90 ? 0.536 -8.562 -8.336 1 98.81 90 LEU B O 1
ATOM 2033 N N . ASP B 1 91 ? -1.422 -9.609 -8.031 1 98.56 91 ASP B N 1
ATOM 2034 C CA . ASP B 1 91 ? -1.179 -10.758 -8.898 1 98.56 91 ASP B CA 1
ATOM 2035 C C . ASP B 1 91 ? -1.572 -10.453 -10.344 1 98.56 91 ASP B C 1
ATOM 2037 O O . ASP B 1 91 ? -2.314 -11.211 -10.969 1 98.56 91 ASP B O 1
ATOM 2041 N N . SER B 1 92 ? -0.933 -9.406 -10.898 1 98 92 SER B N 1
ATOM 2042 C CA . SER B 1 92 ? -1.109 -9.109 -12.32 1 98 92 SER B CA 1
ATOM 2043 C C . SER B 1 92 ? -0.385 -10.125 -13.195 1 98 92 SER B C 1
ATOM 2045 O O . SER B 1 92 ? -0.512 -10.102 -14.414 1 98 92 SER B O 1
ATOM 2047 N N . ALA B 1 93 ? 0.424 -10.961 -12.711 1 98.44 93 ALA B N 1
ATOM 2048 C CA . ALA B 1 93 ? 1.063 -12.156 -13.25 1 98.44 93 ALA B CA 1
ATOM 2049 C C . ALA B 1 93 ? 1.022 -13.312 -12.25 1 98.44 93 ALA B C 1
ATOM 2051 O O . ALA B 1 93 ? 0.629 -13.125 -11.102 1 98.44 93 ALA B O 1
ATOM 2052 N N . PRO B 1 94 ? 1.394 -14.539 -12.695 1 98.5 94 PRO B N 1
ATOM 2053 C CA . PRO B 1 94 ? 1.323 -15.68 -11.781 1 98.5 94 PRO B CA 1
ATOM 2054 C C . PRO B 1 94 ? 2.166 -15.484 -10.523 1 98.5 94 PRO B C 1
ATOM 2056 O O . PRO B 1 94 ? 3.312 -15.039 -10.609 1 98.5 94 PRO B O 1
ATOM 2059 N N . VAL B 1 95 ? 1.563 -15.742 -9.398 1 98.88 95 VAL B N 1
ATOM 2060 C CA . VAL B 1 95 ? 2.227 -15.828 -8.102 1 98.88 95 VAL B CA 1
ATOM 2061 C C . VAL B 1 95 ? 2.078 -17.234 -7.535 1 98.88 95 VAL B C 1
ATOM 2063 O O . VAL B 1 95 ? 0.959 -17.719 -7.336 1 98.88 95 VAL B O 1
ATOM 2066 N N . THR B 1 96 ? 3.195 -17.891 -7.312 1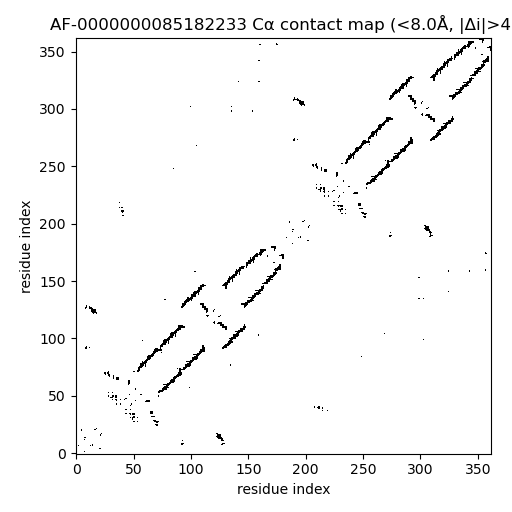 98.94 96 THR B N 1
ATOM 2067 C CA . THR B 1 96 ? 3.186 -19.234 -6.754 1 98.94 96 THR B CA 1
ATOM 2068 C C . THR B 1 96 ? 3.914 -19.266 -5.414 1 98.94 96 THR B C 1
ATOM 2070 O O . THR B 1 96 ? 5.031 -18.766 -5.293 1 98.94 96 THR B O 1
ATOM 2073 N N . ILE B 1 97 ? 3.268 -19.797 -4.418 1 99 97 ILE B N 1
ATOM 2074 C CA . ILE B 1 97 ? 3.859 -20.016 -3.104 1 99 97 ILE B CA 1
ATOM 2075 C C . ILE B 1 97 ? 3.857 -21.516 -2.779 1 99 97 ILE B C 1
ATOM 2077 O O . ILE B 1 97 ? 2.795 -22.141 -2.688 1 99 97 ILE B O 1
ATOM 2081 N N . GLY B 1 98 ? 5.023 -22.062 -2.586 1 98.94 98 GLY B N 1
ATOM 2082 C CA . GLY B 1 98 ? 5.191 -23.5 -2.42 1 98.94 98 GLY B CA 1
ATOM 2083 C C . GLY B 1 98 ? 4.719 -24 -1.066 1 98.94 98 GLY B C 1
ATOM 2084 O O . GLY B 1 98 ? 4.559 -23.219 -0.13 1 98.94 98 GLY B O 1
ATOM 2085 N N . SER B 1 99 ? 4.625 -25.328 -0.93 1 98.94 99 SER B N 1
ATOM 2086 C CA . SER B 1 99 ? 4.059 -25.984 0.242 1 98.94 99 SER B CA 1
ATOM 2087 C C . SER B 1 99 ? 4.871 -25.688 1.495 1 98.94 99 SER B C 1
ATOM 2089 O O . SER B 1 99 ? 6.098 -25.578 1.434 1 98.94 99 SER B O 1
ATOM 2091 N N . TYR B 1 100 ? 4.164 -25.484 2.631 1 98.94 100 TYR B N 1
ATOM 2092 C CA . TYR B 1 100 ? 4.719 -25.359 3.975 1 98.94 100 TYR B CA 1
ATOM 2093 C C . TYR B 1 100 ? 5.387 -24 4.164 1 98.94 100 TYR B C 1
ATOM 2095 O O . TYR B 1 100 ? 6.059 -23.766 5.172 1 98.94 100 TYR B O 1
ATOM 2103 N N . SER B 1 101 ? 5.246 -23.141 3.209 1 98.94 101 SER B N 1
ATOM 2104 C CA . SER B 1 101 ? 5.789 -21.797 3.357 1 98.94 101 SER B CA 1
ATOM 2105 C C . SER B 1 101 ? 4.902 -20.938 4.25 1 98.94 101 SER B C 1
ATOM 2107 O O . SER B 1 101 ? 3.688 -21.141 4.305 1 98.94 101 SER B O 1
ATOM 2109 N N . MET B 1 102 ? 5.539 -20 4.988 1 98.94 102 MET B N 1
ATOM 2110 C CA . MET B 1 102 ? 4.859 -19.109 5.934 1 98.94 102 MET B CA 1
ATOM 2111 C C . MET B 1 102 ? 5.227 -17.656 5.672 1 98.94 102 MET B C 1
ATOM 2113 O O . MET B 1 102 ? 6.406 -17.312 5.59 1 98.94 102 MET B O 1
ATOM 2117 N N . LEU B 1 103 ? 4.25 -16.875 5.52 1 98.94 103 LEU B N 1
ATOM 2118 C CA . LEU B 1 103 ? 4.426 -15.438 5.395 1 98.94 103 LEU B CA 1
ATOM 2119 C C . LEU B 1 103 ? 3.967 -14.727 6.66 1 98.94 103 LEU B C 1
ATOM 2121 O O . LEU B 1 103 ? 2.826 -14.898 7.098 1 98.94 103 LEU B O 1
ATOM 2125 N N . GLY B 1 104 ? 4.848 -13.898 7.234 1 98.94 104 GLY B N 1
ATOM 2126 C CA . GLY B 1 104 ? 4.484 -13.07 8.375 1 98.94 104 GLY B CA 1
ATOM 2127 C C . GLY B 1 104 ? 3.469 -12 8.023 1 98.94 104 GLY B C 1
ATOM 2128 O O . GLY B 1 104 ? 3.002 -11.922 6.887 1 98.94 104 GLY B O 1
ATOM 2129 N N . PRO B 1 105 ? 3.09 -11.18 9.07 1 98.94 105 PRO B N 1
ATOM 2130 C CA . PRO B 1 105 ? 2.061 -10.164 8.836 1 98.94 105 PRO B CA 1
ATOM 2131 C C . PRO B 1 105 ? 2.537 -9.039 7.914 1 98.94 105 PRO B C 1
ATOM 2133 O O . PRO B 1 105 ? 3.695 -8.625 7.992 1 98.94 105 PRO B O 1
ATOM 2136 N N . GLY B 1 106 ? 1.632 -8.625 7.035 1 98.88 106 GLY B N 1
ATOM 2137 C CA . GLY B 1 106 ? 1.909 -7.441 6.238 1 98.88 106 GLY B CA 1
ATOM 2138 C C . GLY B 1 106 ? 2.916 -7.691 5.129 1 98.88 106 GLY B C 1
ATOM 2139 O O . GLY B 1 106 ? 3.564 -6.758 4.652 1 98.88 106 GLY B O 1
ATOM 2140 N N . VAL B 1 107 ? 3.166 -8.961 4.758 1 98.94 107 VAL B N 1
ATOM 2141 C CA . VAL B 1 107 ? 4.012 -9.258 3.605 1 98.94 107 VAL B CA 1
ATOM 2142 C C . VAL B 1 107 ? 3.293 -8.852 2.32 1 98.94 107 VAL B C 1
ATOM 2144 O O . VAL B 1 107 ? 2.102 -9.117 2.158 1 98.94 107 VAL B O 1
ATOM 2147 N N . HIS B 1 108 ? 4 -8.117 1.467 1 99 108 HIS B N 1
ATOM 2148 C CA . HIS B 1 108 ? 3.477 -7.707 0.169 1 99 108 HIS B CA 1
ATOM 2149 C C . HIS B 1 108 ? 4.223 -8.398 -0.969 1 99 108 HIS B C 1
ATOM 2151 O O . HIS B 1 108 ? 5.449 -8.5 -0.938 1 99 108 HIS B O 1
ATOM 2157 N N . ILE B 1 109 ? 3.488 -8.883 -1.988 1 98.94 109 ILE B N 1
ATOM 2158 C CA . ILE B 1 109 ? 4.027 -9.438 -3.225 1 98.94 109 ILE B CA 1
ATOM 2159 C C . ILE B 1 109 ? 3.484 -8.664 -4.422 1 98.94 109 ILE B C 1
ATOM 2161 O O . ILE B 1 109 ? 2.27 -8.57 -4.609 1 98.94 109 ILE B O 1
ATOM 2165 N N . TYR B 1 110 ? 4.402 -8.117 -5.262 1 98.81 110 TYR B N 1
ATOM 2166 C CA . TYR B 1 110 ? 4 -7.316 -6.414 1 98.81 110 TYR B CA 1
ATOM 2167 C C . TYR B 1 110 ? 4.469 -7.961 -7.715 1 98.81 110 TYR B C 1
ATOM 2169 O O . TYR B 1 110 ? 5.637 -8.336 -7.844 1 98.81 110 TYR B O 1
ATOM 2177 N N . CYS B 1 111 ? 3.58 -7.996 -8.695 1 98.62 111 CYS B N 1
ATOM 2178 C CA . CYS B 1 111 ? 3.965 -8.469 -10.023 1 98.62 111 CYS B CA 1
ATOM 2179 C C . CYS B 1 111 ? 4.082 -7.305 -11 1 98.62 111 CYS B C 1
ATOM 2181 O O . CYS B 1 111 ? 4.801 -7.398 -12 1 98.62 111 CYS B O 1
ATOM 2183 N N . ALA B 1 112 ? 3.332 -6.27 -10.75 1 96.56 112 ALA B N 1
ATOM 2184 C CA . ALA B 1 112 ? 3.164 -5.211 -11.742 1 96.56 112 ALA B CA 1
ATOM 2185 C C . ALA B 1 112 ? 4.387 -4.301 -11.781 1 96.56 112 ALA B C 1
ATOM 2187 O O . ALA B 1 112 ? 4.98 -4 -10.742 1 96.56 112 ALA B O 1
ATOM 2188 N N . ASP B 1 113 ? 4.785 -3.902 -12.906 1 95.31 113 ASP B N 1
ATOM 2189 C CA . ASP B 1 113 ? 5.754 -2.855 -13.219 1 95.31 113 ASP B CA 1
ATOM 2190 C C . ASP B 1 113 ? 5.148 -1.808 -14.148 1 95.31 113 ASP B C 1
ATOM 2192 O O . ASP B 1 113 ? 4.949 -2.066 -15.336 1 95.31 113 ASP B O 1
ATOM 2196 N N . HIS B 1 114 ? 4.777 -0.65 -13.594 1 95.81 114 HIS B N 1
ATOM 2197 C CA . HIS B 1 114 ? 4.184 0.406 -14.406 1 95.81 114 HIS B CA 1
ATOM 2198 C C . HIS B 1 114 ? 5.23 1.093 -15.273 1 95.81 114 HIS B C 1
ATOM 2200 O O . HIS B 1 114 ? 6.41 1.134 -14.914 1 95.81 114 HIS B O 1
ATOM 2206 N N . HIS B 1 115 ? 4.816 1.591 -16.375 1 95.25 115 HIS B N 1
ATOM 2207 C CA . HIS B 1 115 ? 5.742 2.244 -17.281 1 95.25 115 HIS B CA 1
ATOM 2208 C C . HIS B 1 115 ? 6.383 3.469 -16.641 1 95.25 115 HIS B C 1
ATOM 2210 O O . HIS B 1 115 ? 5.711 4.234 -15.945 1 95.25 115 HIS B O 1
ATOM 2216 N N . ARG B 1 116 ? 7.668 3.764 -16.953 1 93.56 116 ARG B N 1
ATOM 2217 C CA . ARG B 1 116 ? 8.398 4.875 -16.359 1 93.56 116 ARG B CA 1
ATOM 2218 C C . ARG B 1 116 ? 8.047 6.195 -17.047 1 93.56 116 ARG B C 1
ATOM 2220 O O . ARG B 1 116 ? 8.211 7.266 -16.453 1 93.56 116 ARG B O 1
ATOM 2227 N N . ASP B 1 117 ? 7.535 6.008 -18.281 1 94.81 117 ASP B N 1
ATOM 2228 C CA . ASP B 1 117 ? 7.023 7.18 -19 1 94.81 117 ASP B CA 1
ATOM 2229 C C . ASP B 1 117 ? 5.656 7.594 -18.453 1 94.81 117 ASP B C 1
ATOM 2231 O O . ASP B 1 117 ? 4.707 6.809 -18.484 1 94.81 117 ASP B O 1
ATOM 2235 N N . ALA B 1 118 ? 5.574 8.781 -18.016 1 95.12 118 ALA B N 1
ATOM 2236 C CA . ALA B 1 118 ? 4.375 9.258 -17.328 1 95.12 118 ALA B CA 1
ATOM 2237 C C . ALA B 1 118 ? 3.158 9.211 -18.25 1 95.12 118 ALA B C 1
ATOM 2239 O O . ALA B 1 118 ? 2.049 8.906 -17.812 1 95.12 118 ALA B O 1
ATOM 2240 N N . GLU B 1 119 ? 3.332 9.555 -19.5 1 95.31 119 GLU B N 1
ATOM 2241 C CA . GLU B 1 119 ? 2.215 9.539 -20.438 1 95.31 119 GLU B CA 1
ATOM 2242 C C . GLU B 1 119 ? 1.687 8.117 -20.641 1 95.31 119 GLU B C 1
ATOM 2244 O O . GLU B 1 119 ? 0.473 7.898 -20.656 1 95.31 119 GLU B O 1
ATOM 2249 N N . LYS B 1 120 ? 2.631 7.223 -20.844 1 96.88 120 LYS B N 1
ATOM 2250 C CA . LYS B 1 120 ? 2.242 5.824 -21 1 96.88 120 LYS B CA 1
ATOM 2251 C C . LYS B 1 120 ? 1.619 5.281 -19.719 1 96.88 120 LYS B C 1
ATOM 2253 O O . LYS B 1 120 ? 0.682 4.484 -19.766 1 96.88 120 LYS B O 1
ATOM 2258 N N . ARG B 1 121 ? 2.129 5.715 -18.594 1 95.75 121 ARG B N 1
ATOM 2259 C CA . ARG B 1 121 ? 1.558 5.305 -17.312 1 95.75 121 ARG B CA 1
ATOM 2260 C C . ARG B 1 121 ? 0.131 5.82 -17.156 1 95.75 121 ARG B C 1
ATOM 2262 O O . ARG B 1 121 ? -0.742 5.109 -16.656 1 95.75 121 ARG B O 1
ATOM 2269 N N . ARG B 1 122 ? -0.201 6.965 -17.688 1 94.94 122 ARG B N 1
ATOM 2270 C CA . ARG B 1 122 ? -1.545 7.535 -17.672 1 94.94 122 ARG B CA 1
ATOM 2271 C C . ARG B 1 122 ? -2.516 6.672 -18.469 1 94.94 122 ARG B C 1
ATOM 2273 O O . ARG B 1 122 ? -3.703 6.598 -18.141 1 94.94 122 ARG B O 1
ATOM 2280 N N . GLU B 1 123 ? -1.925 6.086 -19.391 1 95.25 123 GLU B N 1
ATOM 2281 C CA . GLU B 1 123 ? -2.74 5.254 -20.266 1 95.25 123 GLU B CA 1
ATOM 2282 C C . GLU B 1 123 ? -2.9 3.844 -19.703 1 95.25 123 GLU B C 1
ATOM 2284 O O . GLU B 1 123 ? -3.49 2.975 -20.344 1 95.25 123 GLU B O 1
ATOM 2289 N N . GLY B 1 124 ? -2.342 3.621 -18.578 1 95.94 124 GLY B N 1
ATOM 2290 C CA . GLY B 1 124 ? -2.479 2.334 -17.922 1 95.94 124 GLY B CA 1
ATOM 2291 C C . GLY B 1 124 ? -1.486 1.298 -18.422 1 95.94 124 GLY B C 1
ATOM 2292 O O . GLY B 1 124 ? -1.671 0.099 -18.203 1 95.94 124 GLY B O 1
ATOM 2293 N N . ILE B 1 125 ? -0.506 1.763 -19.125 1 96.81 125 ILE B N 1
ATOM 2294 C CA . ILE B 1 125 ? 0.458 0.813 -19.672 1 96.81 125 ILE B CA 1
ATOM 2295 C C . ILE B 1 125 ? 1.322 0.25 -18.547 1 96.81 125 ILE B C 1
ATOM 2297 O O . ILE B 1 125 ? 2.014 0.999 -17.859 1 96.81 125 ILE B O 1
ATOM 2301 N N . GLU B 1 126 ? 1.253 -1.061 -18.406 1 97.06 126 GLU B N 1
ATOM 2302 C CA . GLU B 1 126 ? 2.053 -1.798 -17.438 1 97.06 126 GLU B CA 1
ATOM 2303 C C . GLU B 1 126 ? 2.482 -3.154 -17.984 1 97.06 126 GLU B C 1
ATOM 2305 O O . GLU B 1 126 ? 2.033 -3.562 -19.062 1 97.06 126 GLU B O 1
ATOM 2310 N N . ARG B 1 127 ? 3.441 -3.721 -17.406 1 97.44 127 ARG B N 1
ATOM 2311 C CA . ARG B 1 127 ? 3.736 -5.141 -17.547 1 97.44 127 ARG B CA 1
ATOM 2312 C C . ARG B 1 127 ? 3.795 -5.832 -16.188 1 97.44 127 ARG B C 1
ATOM 2314 O O . ARG B 1 127 ? 3.824 -5.168 -15.156 1 97.44 127 ARG B O 1
ATOM 2321 N N . ALA B 1 128 ? 3.654 -7.098 -16.219 1 98.31 128 ALA B N 1
ATOM 2322 C CA . ALA B 1 128 ? 3.719 -7.852 -14.977 1 98.31 128 ALA B CA 1
ATOM 2323 C C . ALA B 1 128 ? 4.66 -9.047 -15.102 1 98.31 128 ALA B C 1
ATOM 2325 O O . ALA B 1 128 ? 4.711 -9.695 -16.156 1 98.31 128 ALA B O 1
ATOM 2326 N N . LEU B 1 129 ? 5.449 -9.227 -14.109 1 98.38 129 LEU B N 1
ATOM 2327 C CA . LEU B 1 129 ? 6.375 -10.352 -14.047 1 98.38 129 LEU B CA 1
ATOM 2328 C C . LEU B 1 129 ? 6.004 -11.297 -12.914 1 98.38 129 LEU B C 1
ATOM 2330 O O . LEU B 1 129 ? 5.629 -10.859 -11.828 1 98.38 129 LEU B O 1
ATOM 2334 N N . PRO B 1 130 ? 6.145 -12.586 -13.195 1 98.75 130 PRO B N 1
ATOM 2335 C CA . PRO B 1 130 ? 5.73 -13.555 -12.18 1 98.75 130 PRO B CA 1
ATOM 2336 C C . PRO B 1 130 ? 6.648 -13.562 -10.961 1 98.75 130 PRO B C 1
ATOM 2338 O O . PRO B 1 130 ? 7.82 -13.188 -11.062 1 98.75 130 PRO B O 1
ATOM 2341 N N . VAL B 1 131 ? 6.098 -13.914 -9.797 1 98.94 131 VAL B N 1
ATOM 2342 C CA . VAL B 1 131 ? 6.852 -14.141 -8.57 1 98.94 131 VAL B CA 1
ATOM 2343 C C . VAL B 1 131 ? 6.691 -15.594 -8.125 1 98.94 131 VAL B C 1
ATOM 2345 O O . VAL B 1 131 ? 5.57 -16.109 -8.055 1 98.94 131 VAL B O 1
ATOM 2348 N N . THR B 1 132 ? 7.793 -16.25 -7.867 1 98.94 132 THR B N 1
ATOM 2349 C CA . THR B 1 132 ? 7.777 -17.641 -7.418 1 98.94 132 THR B CA 1
ATOM 2350 C C . THR B 1 132 ? 8.461 -17.781 -6.062 1 98.94 132 THR B C 1
ATOM 2352 O O . THR B 1 132 ? 9.641 -17.453 -5.922 1 98.94 132 THR B O 1
ATOM 2355 N N . ILE B 1 133 ? 7.742 -18.219 -5.094 1 99 133 ILE B N 1
ATOM 2356 C CA . ILE B 1 133 ? 8.258 -18.547 -3.771 1 99 133 ILE B CA 1
ATOM 2357 C C . ILE B 1 133 ? 8.25 -20.062 -3.586 1 99 133 ILE B C 1
ATOM 2359 O O . ILE B 1 133 ? 7.207 -20.719 -3.744 1 99 133 ILE B O 1
ATOM 2363 N N . GLY B 1 134 ? 9.359 -20.641 -3.281 1 98.94 134 GLY B N 1
ATOM 2364 C CA . GLY B 1 134 ? 9.5 -22.094 -3.158 1 98.94 134 GLY B CA 1
ATOM 2365 C C . GLY B 1 134 ? 8.812 -22.656 -1.929 1 98.94 134 GLY B C 1
ATOM 2366 O O . GLY B 1 134 ? 8.031 -21.969 -1.276 1 98.94 134 GLY B O 1
ATOM 2367 N N . ALA B 1 135 ? 9.125 -23.969 -1.637 1 98.94 135 ALA B N 1
ATOM 2368 C CA . ALA B 1 135 ? 8.594 -24.656 -0.465 1 98.94 135 ALA B CA 1
ATOM 2369 C C . ALA B 1 135 ? 9.445 -24.375 0.771 1 98.94 135 ALA B C 1
ATOM 2371 O O . ALA B 1 135 ? 10.633 -24.078 0.66 1 98.94 135 ALA B O 1
ATOM 2372 N N . ASP B 1 136 ? 8.773 -24.453 1.937 1 98.94 136 ASP B N 1
ATOM 2373 C CA . ASP B 1 136 ? 9.453 -24.328 3.223 1 98.94 136 ASP B CA 1
ATOM 2374 C C . ASP B 1 136 ? 10.156 -22.984 3.354 1 98.94 136 ASP B C 1
ATOM 2376 O O . ASP B 1 136 ? 11.242 -22.891 3.938 1 98.94 136 ASP B O 1
ATOM 2380 N N . VAL B 1 137 ? 9.609 -22 2.725 1 98.94 137 VAL B N 1
ATOM 2381 C CA . VAL B 1 137 ? 10.156 -20.641 2.822 1 98.94 137 VAL B CA 1
ATOM 2382 C C . VAL B 1 137 ? 9.5 -19.906 3.984 1 98.94 137 VAL B C 1
ATOM 2384 O O . VAL B 1 137 ? 8.297 -20.031 4.207 1 98.94 137 VAL B O 1
ATOM 2387 N N . TRP B 1 138 ? 10.25 -19.156 4.742 1 98.94 138 TRP B N 1
ATOM 2388 C CA . TRP B 1 138 ? 9.758 -18.266 5.789 1 98.94 138 TRP B CA 1
ATOM 2389 C C . TRP B 1 138 ? 10.016 -16.812 5.434 1 98.94 138 TRP B C 1
ATOM 2391 O O . TRP B 1 138 ? 11.164 -16.391 5.301 1 98.94 138 TRP B O 1
ATOM 2401 N N . ILE B 1 139 ? 9 -16.078 5.246 1 98.94 139 ILE B N 1
ATOM 2402 C CA . ILE B 1 139 ? 9.102 -14.664 4.922 1 98.94 139 ILE B CA 1
ATOM 2403 C C . ILE B 1 139 ? 8.703 -13.828 6.133 1 98.94 139 ILE B C 1
ATOM 2405 O O . ILE B 1 139 ? 7.547 -13.836 6.551 1 98.94 139 ILE B O 1
ATOM 2409 N N . GLY B 1 140 ? 9.633 -13.031 6.637 1 98.94 140 GLY B N 1
ATOM 2410 C CA . GLY B 1 140 ? 9.375 -12.18 7.789 1 98.94 140 GLY B CA 1
ATOM 2411 C C . GLY B 1 140 ? 8.383 -11.07 7.504 1 98.94 140 GLY B C 1
ATOM 2412 O O . GLY B 1 140 ? 8.258 -10.625 6.363 1 98.94 140 GLY B O 1
ATOM 2413 N N . GLY B 1 141 ? 7.742 -10.664 8.562 1 98.88 141 GLY B N 1
ATOM 2414 C CA . GLY B 1 141 ? 6.68 -9.68 8.43 1 98.88 141 GLY B CA 1
ATOM 2415 C C . GLY B 1 141 ? 7.156 -8.359 7.848 1 98.88 141 GLY B C 1
ATOM 2416 O O . GLY B 1 141 ? 8.281 -7.938 8.102 1 98.88 141 GLY B O 1
ATOM 2417 N N . GLY B 1 142 ? 6.188 -7.73 7.113 1 98.75 142 GLY B N 1
ATOM 2418 C CA . GLY B 1 142 ? 6.469 -6.402 6.582 1 98.75 142 GLY B CA 1
ATOM 2419 C C . GLY B 1 142 ? 7.406 -6.422 5.395 1 98.75 142 GLY B C 1
ATOM 2420 O O . GLY B 1 142 ? 7.805 -5.371 4.891 1 98.75 142 GLY B O 1
ATOM 2421 N N . SER B 1 143 ? 7.801 -7.617 4.902 1 98.88 143 SER B N 1
ATOM 2422 C CA . SER B 1 143 ? 8.68 -7.715 3.742 1 98.88 143 SER B CA 1
ATOM 2423 C C . SER B 1 143 ? 7.922 -7.457 2.445 1 98.88 143 SER B C 1
ATOM 2425 O O . SER B 1 143 ? 6.695 -7.582 2.404 1 98.88 143 SER B O 1
ATOM 2427 N N . ILE B 1 144 ? 8.672 -7.059 1.428 1 98.94 144 ILE B N 1
ATOM 2428 C CA . ILE B 1 144 ? 8.117 -6.824 0.099 1 98.94 144 ILE B CA 1
ATOM 2429 C C . ILE B 1 144 ? 8.891 -7.633 -0.936 1 98.94 144 ILE B C 1
ATOM 2431 O O . ILE B 1 144 ? 10.125 -7.551 -1.006 1 98.94 144 ILE B O 1
ATOM 2435 N N . ILE B 1 145 ? 8.195 -8.469 -1.692 1 98.94 145 ILE B N 1
ATOM 2436 C CA . ILE B 1 145 ? 8.781 -9.219 -2.803 1 98.94 145 ILE B CA 1
ATOM 2437 C C . ILE B 1 145 ? 8.414 -8.539 -4.125 1 98.94 145 ILE B C 1
ATOM 2439 O O . ILE B 1 145 ? 7.234 -8.352 -4.426 1 98.94 145 ILE B O 1
ATOM 2443 N N . LEU B 1 146 ? 9.43 -8.258 -4.961 1 98.88 146 LEU B N 1
ATOM 2444 C CA . LEU B 1 146 ? 9.203 -7.418 -6.133 1 98.88 146 LEU B CA 1
ATOM 2445 C C . LEU B 1 146 ? 8.992 -8.266 -7.379 1 98.88 146 LEU B C 1
ATOM 2447 O O . LEU B 1 146 ? 9.148 -9.484 -7.34 1 98.88 146 LEU B O 1
ATOM 2451 N N . PRO B 1 147 ? 8.578 -7.602 -8.5 1 98.75 147 PRO B N 1
ATOM 2452 C CA . PRO B 1 147 ? 8.211 -8.336 -9.711 1 98.75 147 PRO B CA 1
ATOM 2453 C C . PRO B 1 147 ? 9.359 -9.188 -10.258 1 98.75 147 PRO B C 1
ATOM 2455 O O . PRO B 1 147 ? 10.5 -8.719 -10.32 1 98.75 147 PRO B O 1
ATOM 2458 N N . GLY B 1 148 ? 9.039 -10.422 -10.578 1 98.69 148 GLY B N 1
ATOM 2459 C CA . GLY B 1 148 ? 9.992 -11.266 -11.289 1 98.69 148 GLY B CA 1
ATOM 2460 C C . GLY B 1 148 ? 10.883 -12.07 -10.367 1 98.69 148 GLY B C 1
ATOM 2461 O O . GLY B 1 148 ? 11.695 -12.875 -10.828 1 98.69 148 GLY B O 1
ATOM 2462 N N . VAL B 1 149 ? 10.766 -11.906 -9.062 1 98.88 149 VAL B N 1
ATOM 2463 C CA . VAL B 1 149 ? 11.672 -12.516 -8.094 1 98.88 149 VAL B CA 1
ATOM 2464 C C . VAL B 1 149 ? 11.312 -13.992 -7.91 1 98.88 149 VAL B C 1
ATOM 2466 O O . VAL B 1 149 ? 10.141 -14.344 -7.836 1 98.88 149 VAL B O 1
ATOM 2469 N N . THR B 1 150 ? 12.32 -14.797 -7.828 1 98.94 150 THR B N 1
ATOM 2470 C CA . THR B 1 150 ? 12.211 -16.188 -7.41 1 98.94 150 THR B CA 1
ATOM 2471 C C . THR B 1 150 ? 12.906 -16.406 -6.07 1 98.94 150 THR B C 1
ATOM 2473 O O . THR B 1 150 ? 14.078 -16.047 -5.91 1 98.94 150 THR B O 1
ATOM 2476 N N . ILE B 1 151 ? 12.203 -16.953 -5.109 1 98.94 151 ILE B N 1
ATOM 2477 C CA . ILE B 1 151 ? 12.766 -17.328 -3.818 1 98.94 151 ILE B CA 1
ATOM 2478 C C . ILE B 1 151 ? 12.844 -18.844 -3.711 1 98.94 151 ILE B C 1
ATOM 2480 O O . ILE B 1 151 ? 11.82 -19.531 -3.807 1 98.94 151 ILE B O 1
ATOM 2484 N N . GLY B 1 152 ? 14.023 -19.359 -3.498 1 98.94 152 GLY B N 1
ATOM 2485 C CA . GLY B 1 152 ? 14.258 -20.797 -3.498 1 98.94 152 GLY B CA 1
ATOM 2486 C C . GLY B 1 152 ? 13.734 -21.484 -2.256 1 98.94 152 GLY B C 1
ATOM 2487 O O . GLY B 1 152 ? 13.484 -20.844 -1.235 1 98.94 152 GLY B O 1
ATOM 2488 N N . ASN B 1 153 ? 13.672 -22.844 -2.369 1 98.94 153 ASN B N 1
ATOM 2489 C CA . ASN B 1 153 ? 13.172 -23.656 -1.261 1 98.94 153 ASN B CA 1
ATOM 2490 C C . ASN B 1 153 ? 13.961 -23.406 0.019 1 98.94 153 ASN B C 1
ATOM 2492 O O . ASN B 1 153 ? 15.188 -23.266 -0.022 1 98.94 153 ASN B O 1
ATOM 2496 N N . GLY B 1 154 ? 13.258 -23.281 1.081 1 98.88 154 GLY B N 1
ATOM 2497 C CA . GLY B 1 154 ? 13.898 -23.25 2.385 1 98.88 154 GLY B CA 1
ATOM 2498 C C . GLY B 1 154 ? 14.539 -21.906 2.695 1 98.88 154 GLY B C 1
ATOM 2499 O O . GLY B 1 154 ? 15.195 -21.75 3.729 1 98.88 154 GLY B O 1
ATOM 2500 N N . ALA B 1 155 ? 14.406 -20.969 1.831 1 98.94 155 ALA B N 1
ATOM 2501 C CA . ALA B 1 155 ? 14.992 -19.656 2.055 1 98.94 155 ALA B CA 1
ATOM 2502 C C . ALA B 1 155 ? 14.258 -18.906 3.174 1 98.94 155 ALA B C 1
ATOM 2504 O O . ALA B 1 155 ? 13.117 -19.25 3.508 1 98.94 155 ALA B O 1
ATOM 2505 N N . ILE B 1 156 ? 14.953 -17.953 3.801 1 98.94 156 ILE B N 1
ATOM 2506 C CA . ILE B 1 156 ? 14.383 -17.109 4.844 1 98.94 156 ILE B CA 1
ATOM 2507 C C . ILE B 1 156 ? 14.586 -15.641 4.48 1 98.94 156 ILE B C 1
ATOM 2509 O O . ILE B 1 156 ? 15.703 -15.219 4.184 1 98.94 156 ILE B O 1
ATOM 2513 N N . VAL B 1 157 ? 13.57 -14.898 4.41 1 98.94 157 VAL B N 1
ATOM 2514 C CA . VAL B 1 157 ? 13.602 -13.453 4.219 1 98.94 157 VAL B CA 1
ATOM 2515 C C . VAL B 1 157 ? 13.344 -12.758 5.551 1 98.94 157 VAL B C 1
ATOM 2517 O O . VAL B 1 157 ? 12.312 -12.961 6.184 1 98.94 157 VAL B O 1
ATOM 2520 N N . ALA B 1 158 ? 14.281 -11.914 5.977 1 98.88 158 ALA B N 1
ATOM 2521 C CA . ALA B 1 158 ? 14.141 -11.203 7.246 1 98.88 158 ALA B CA 1
ATOM 2522 C C . ALA B 1 158 ? 13.008 -10.18 7.18 1 98.88 158 ALA B C 1
ATOM 2524 O O . ALA B 1 158 ? 12.688 -9.672 6.102 1 98.88 158 ALA B O 1
ATOM 2525 N N . ALA B 1 159 ? 12.484 -9.898 8.391 1 98.81 159 ALA B N 1
ATOM 2526 C CA . ALA B 1 159 ? 11.383 -8.938 8.469 1 98.81 159 ALA B CA 1
ATOM 2527 C C . ALA B 1 159 ? 11.781 -7.59 7.875 1 98.81 159 ALA B C 1
ATOM 2529 O O . ALA B 1 159 ? 12.906 -7.125 8.078 1 98.81 159 ALA B O 1
ATOM 2530 N N . GLY B 1 160 ? 10.82 -7.066 7.141 1 98.69 160 GLY B N 1
ATOM 2531 C CA . GLY B 1 160 ? 10.992 -5.715 6.633 1 98.69 160 GLY B CA 1
ATOM 2532 C C . GLY B 1 160 ? 11.852 -5.652 5.387 1 98.69 160 GLY B C 1
ATOM 2533 O O . GLY B 1 160 ? 12.039 -4.578 4.805 1 98.69 160 GLY B O 1
ATOM 2534 N N . ALA B 1 161 ? 12.383 -6.738 4.922 1 98.88 161 ALA B N 1
ATOM 2535 C CA . ALA B 1 161 ? 13.273 -6.73 3.764 1 98.88 161 ALA B CA 1
ATOM 2536 C C . ALA B 1 161 ? 12.508 -6.422 2.482 1 98.88 161 ALA B C 1
ATOM 2538 O O . ALA B 1 161 ? 11.328 -6.746 2.367 1 98.88 161 ALA B O 1
ATOM 2539 N N . VAL B 1 162 ? 13.18 -5.77 1.553 1 98.94 162 VAL B N 1
ATOM 2540 C CA . VAL B 1 162 ? 12.672 -5.609 0.192 1 98.94 162 VAL B CA 1
ATOM 2541 C C . VAL B 1 162 ? 13.5 -6.465 -0.767 1 98.94 162 VAL B C 1
ATOM 2543 O O . VAL B 1 162 ? 14.672 -6.176 -1.013 1 98.94 162 VAL B O 1
ATOM 2546 N N . VAL B 1 163 ? 12.875 -7.477 -1.328 1 98.94 163 VAL B N 1
ATOM 2547 C CA . VAL B 1 163 ? 13.57 -8.453 -2.158 1 98.94 163 VAL B CA 1
ATOM 2548 C C . VAL B 1 163 ? 13.398 -8.094 -3.633 1 98.94 163 VAL B C 1
ATOM 2550 O O . VAL B 1 163 ? 12.312 -8.242 -4.191 1 98.94 163 VAL B O 1
ATOM 2553 N N . SER B 1 164 ? 14.492 -7.723 -4.23 1 98.44 164 SER B N 1
ATOM 2554 C CA . SER B 1 164 ? 14.453 -7.27 -5.617 1 98.44 164 SER B CA 1
ATOM 2555 C C . SER B 1 164 ? 15.234 -8.219 -6.527 1 98.44 164 SER B C 1
ATOM 2557 O O . SER B 1 164 ? 15.234 -8.047 -7.75 1 98.44 164 SER B O 1
ATOM 2559 N N . ARG B 1 165 ? 15.938 -9.148 -5.926 1 98.44 165 ARG B N 1
ATOM 2560 C CA . ARG B 1 165 ? 16.672 -10.156 -6.664 1 98.44 165 ARG B CA 1
ATOM 2561 C C . ARG B 1 165 ? 16.359 -11.555 -6.145 1 98.44 165 ARG B C 1
ATOM 2563 O O . ARG B 1 165 ? 15.898 -11.719 -5.016 1 98.44 165 ARG B O 1
ATOM 2570 N N . ASP B 1 166 ? 16.672 -12.469 -7.008 1 98.88 166 ASP B N 1
ATOM 2571 C CA . ASP B 1 166 ? 16.391 -13.859 -6.652 1 98.88 166 ASP B CA 1
ATOM 2572 C C . ASP B 1 166 ? 17.141 -14.258 -5.383 1 98.88 166 ASP B C 1
ATOM 2574 O O . ASP B 1 166 ? 18.234 -13.758 -5.117 1 98.88 166 ASP B O 1
ATOM 2578 N N . VAL B 1 167 ? 16.516 -15.109 -4.602 1 98.94 167 VAL B N 1
ATOM 2579 C CA . VAL B 1 167 ? 17.109 -15.688 -3.404 1 98.94 167 VAL B CA 1
ATOM 2580 C C . VAL B 1 167 ? 17.344 -17.188 -3.615 1 98.94 167 VAL B C 1
ATOM 2582 O O . VAL B 1 167 ? 16.406 -17.938 -3.893 1 98.94 167 VAL B O 1
ATOM 2585 N N . GLU B 1 168 ? 18.531 -17.625 -3.467 1 98.69 168 GLU B N 1
ATOM 2586 C CA . GLU B 1 168 ? 18.891 -19.016 -3.684 1 98.69 168 GLU B CA 1
ATOM 2587 C C . GLU B 1 168 ? 18.297 -19.906 -2.6 1 98.69 168 GLU B C 1
ATOM 2589 O O . GLU B 1 168 ? 18.016 -19.453 -1.49 1 98.69 168 GLU B O 1
ATOM 2594 N N . THR B 1 169 ? 18.156 -21.156 -2.979 1 98.69 169 THR B N 1
ATOM 2595 C CA . THR B 1 169 ? 17.656 -22.172 -2.064 1 98.69 169 THR B CA 1
ATOM 2596 C C . THR B 1 169 ? 18.438 -22.156 -0.75 1 98.69 169 THR B C 1
ATOM 2598 O O . THR B 1 169 ? 19.656 -22.141 -0.75 1 98.69 169 THR B O 1
ATOM 2601 N N . GLY B 1 170 ? 17.656 -22.031 0.287 1 98.62 170 GLY B N 1
ATOM 2602 C CA . GLY B 1 170 ? 18.25 -22.156 1.613 1 98.62 170 GLY B CA 1
ATOM 2603 C C . GLY B 1 170 ? 18.906 -20.891 2.096 1 98.62 170 GLY B C 1
ATOM 2604 O O . GLY B 1 170 ? 19.375 -20.812 3.238 1 98.62 170 GLY B O 1
ATOM 2605 N N . ASN B 1 171 ? 18.984 -19.844 1.323 1 98.75 171 ASN B N 1
ATOM 2606 C CA . ASN B 1 171 ? 19.688 -18.609 1.691 1 98.75 171 ASN B CA 1
ATOM 2607 C C . ASN B 1 171 ? 18.828 -17.719 2.572 1 98.75 171 ASN B C 1
ATOM 2609 O O . ASN B 1 171 ? 17.594 -17.828 2.566 1 98.75 171 ASN B O 1
ATOM 2613 N N . ARG B 1 172 ? 19.469 -16.922 3.342 1 98.88 172 ARG B N 1
ATOM 2614 C CA . ARG B 1 172 ? 18.812 -15.906 4.148 1 98.88 172 ARG B CA 1
ATOM 2615 C C . ARG B 1 172 ? 19.156 -14.508 3.645 1 98.88 172 ARG B C 1
ATOM 2617 O O . ARG B 1 172 ? 20.312 -14.211 3.352 1 98.88 172 ARG B O 1
ATOM 2624 N N . VAL B 1 173 ? 18.156 -13.672 3.52 1 98.88 173 VAL B N 1
ATOM 2625 C CA . VAL B 1 173 ? 18.406 -12.32 3.037 1 98.88 173 VAL B CA 1
ATOM 2626 C C . VAL B 1 173 ? 17.75 -11.305 3.979 1 98.88 173 VAL B C 1
ATOM 2628 O O . VAL B 1 173 ? 16.812 -11.641 4.695 1 98.88 173 VAL B O 1
ATOM 2631 N N . ALA B 1 174 ? 18.312 -10.062 4.035 1 98.75 174 ALA B N 1
ATOM 2632 C CA . ALA B 1 174 ? 17.797 -8.977 4.855 1 98.75 174 ALA B CA 1
ATOM 2633 C C . ALA B 1 174 ? 18.141 -7.617 4.246 1 98.75 174 ALA B C 1
ATOM 2635 O O . ALA B 1 174 ? 19.047 -7.52 3.406 1 98.75 174 ALA B O 1
ATOM 2636 N N . GLY B 1 175 ? 17.266 -6.668 4.617 1 98.12 175 GLY B N 1
ATOM 2637 C CA . GLY B 1 175 ? 17.641 -5.305 4.281 1 98.12 175 GLY B CA 1
ATOM 2638 C C . GLY B 1 175 ? 16.812 -4.719 3.152 1 98.12 175 GLY B C 1
ATOM 2639 O O . GLY B 1 175 ? 15.961 -5.398 2.588 1 98.12 175 GLY B O 1
ATOM 2640 N N . VAL B 1 176 ? 17.031 -3.381 2.797 1 98.06 176 VAL B N 1
ATOM 2641 C CA . VAL B 1 176 ? 16.359 -2.609 1.752 1 98.06 176 VAL B CA 1
ATOM 2642 C C . VAL B 1 176 ? 17.406 -1.917 0.878 1 98.06 176 VAL B C 1
ATOM 2644 O O . VAL B 1 176 ? 17.953 -0.876 1.256 1 98.06 176 VAL B O 1
ATOM 2647 N N . PRO B 1 177 ? 17.75 -2.514 -0.198 1 97.12 177 PRO B N 1
ATOM 2648 C CA . PRO B 1 177 ? 17.312 -3.807 -0.729 1 97.12 177 PRO B CA 1
ATOM 2649 C C . PRO B 1 177 ? 17.922 -4.988 0.016 1 97.12 177 PRO B C 1
ATOM 2651 O O . PRO B 1 177 ? 18.953 -4.836 0.676 1 97.12 177 PRO B O 1
ATOM 2654 N N . ALA B 1 178 ? 17.234 -6.082 -0.163 1 98.31 178 ALA B N 1
ATOM 2655 C CA . ALA B 1 178 ? 17.672 -7.293 0.529 1 98.31 178 ALA B CA 1
ATOM 2656 C C . ALA B 1 178 ? 18.984 -7.805 -0.042 1 98.31 178 ALA B C 1
ATOM 2658 O O . ALA B 1 178 ? 19.188 -7.797 -1.259 1 98.31 178 ALA B O 1
ATOM 2659 N N . ARG B 1 179 ? 19.828 -8.258 0.852 1 97.94 179 ARG B N 1
ATOM 2660 C CA . ARG B 1 179 ? 21.094 -8.922 0.536 1 97.94 179 ARG B CA 1
ATOM 2661 C C . ARG B 1 179 ? 21.281 -10.18 1.379 1 97.94 179 ARG B C 1
ATOM 2663 O O . ARG B 1 179 ? 20.688 -10.305 2.451 1 97.94 179 ARG B O 1
ATOM 2670 N N . PRO B 1 180 ? 22.094 -11.094 0.762 1 97.75 180 PRO B N 1
ATOM 2671 C CA . PRO B 1 180 ? 22.391 -12.273 1.579 1 97.75 180 PRO B CA 1
ATOM 2672 C C . PRO B 1 180 ? 23.062 -11.914 2.906 1 97.75 180 PRO B C 1
ATOM 2674 O O . PRO B 1 180 ? 23.891 -11 2.957 1 97.75 180 PRO B O 1
ATOM 2677 N N . ILE B 1 181 ? 22.859 -12.719 3.99 1 97.56 181 ILE B N 1
ATOM 2678 C CA . ILE B 1 181 ? 23.453 -12.5 5.305 1 97.56 181 ILE B CA 1
ATOM 2679 C C . ILE B 1 181 ? 24.016 -13.82 5.836 1 97.56 181 ILE B C 1
ATOM 2681 O O . ILE B 1 181 ? 23.562 -14.898 5.438 1 97.56 181 ILE B O 1
#

Radius of gyration: 20.48 Å; Cα contacts (8 Å, |Δi|>4): 1039; chains: 2; bounding box: 45×64×60 Å

Foldseek 3Di:
DPDQLQRQLAVQDKDACPDPSNVVLQVLQVVLLVCLAPPDPVQQDQHRPSLPVQAAEEAQEHAEPNEHERRRNQEHEYYHEYHYYQEYEDPSHHEYAEHPEYAYYNEYEFFKDADPPPVSSVRRIIHGAYEAHYALEYEAALEYEYHNEYEADCEYEHHNEYEDYYHYHNFYWYDDPIDTD/DPDQLQRQLAVQDKDACPDPSNVVQQVLQVVQLVCQAPPDCVQQDQHRPSLPVQAAEEAQEHAEPNEHERRRNQEHEYYHEYHYYQEYEDPSHHEYAEHPEYEEYNEYEFFKDADPDPVSSVRRIIHGAYEAHYALEYEAALEYEYHNEYEADCEYEHHNEYEDYYHYHNFYWYDDPIDTD

InterPro domains:
  IPR001451 Hexapeptide repeat [PF00132] (131-164)
  IPR011004 Trimeric LpxA-like superfamily [SSF51161] (11-181)
  IPR018357 Hexapeptide transferase, conserved site [PS00101] (139-167)
  IPR051159 Hexapeptide-repeat containing acetyltransferases [PTHR23416] (4-180)

Solvent-accessible surface area (backbone atoms only — not comparable to full-atom values): 16397 Å² total; per-residue (Å²): 126,84,73,49,70,67,54,47,32,56,64,49,47,78,43,59,62,73,45,68,72,51,47,54,43,30,52,53,18,49,52,19,30,48,48,38,51,66,44,54,54,87,76,26,58,43,54,24,68,60,38,55,71,42,31,46,68,42,58,76,43,35,50,39,60,41,45,44,43,48,37,32,69,31,37,36,37,29,37,40,25,37,36,33,37,50,25,35,38,37,31,50,10,47,31,38,38,23,36,53,16,38,35,31,40,39,26,35,38,38,10,61,44,69,44,86,50,65,69,49,33,75,60,32,27,27,26,16,29,43,31,40,36,29,33,36,22,40,37,28,32,49,14,37,40,36,51,53,24,41,35,26,41,43,15,34,38,36,59,54,13,30,36,76,59,67,39,56,62,57,39,38,30,37,27,76,67,40,39,80,111,126,83,73,49,71,68,54,47,32,56,63,50,46,79,43,60,62,73,44,67,72,52,47,53,42,31,50,53,19,45,46,18,30,47,46,38,51,67,44,54,63,87,76,25,58,44,52,23,66,60,38,55,71,43,32,45,68,43,57,76,43,35,49,37,61,42,44,46,44,46,37,31,70,31,36,36,39,28,37,41,24,37,36,32,38,49,26,34,38,38,31,50,9,47,32,38,39,25,35,54,16,37,37,30,40,37,26,34,40,38,10,62,45,69,45,87,49,55,70,49,34,73,59,31,29,27,27,14,28,41,30,40,37,30,33,47,21,40,35,28,35,50,15,36,41,34,51,54,23,39,35,26,41,45,16,35,39,37,58,53,12,30,35,74,57,66,39,54,62,56,38,38,31,37,41,61,66,40,38,80,111

Sequence (362 aa):
MPRSPREIMASGDWYSCLGGEYEALRRAARRACHQHATMAPDERGACAPALADLITMGRDCWIEAPFHCSYGIHLTLGDRVYLNAGCVVLDSAPVTIGSYSMLGPGVHIYCADHHRDAEKRREGIERALPVTIGADVWIGGGSIILPGVTIGNGAIVAAGAVVSRDVETGNRVAGVPARPIMPRSPREIMASGDWYSCLGGEYEALRRAARRACHQHATMAPDERGACAPALADLITMGRDCWIEAPFHCSYGIHLTLGDRVYLNAGCVVLDSAPVTIGSYSMLGPGVHIYCADHHRDAEKRREGIERALPVTIGADVWIGGGSIILPGVTIGNGAIVAAGAVVSRDVETGNRVAGVPARPI

Organism: NCBI:txid2984134

Secondary structure (DSSP, 8-state):
-PPPHHHHHHTT--EETTSHHHHHHHHHHHHHHHHHHHS-HHHHTTS-HHHHHHSEE-TT-EEPSSEEES-STTEEE-TT-EE-TTEEEE-SS-EEE-TT-EE-TT-EEE-EEE-SSHHHHHTTEEEE--EEE-TT-EE-TT-EEPTT-EE-TT-EEPTT-EE-S-B-TT-EEEETTEEE-/-PPPHHHHHHT---EETTSHHHHHHHHHHHHHHHHHHHS-HHHHTTS-HHHHHHSEE-TT-EEPSSEEES-STTEEE-TT-EE-TTEEEE-SS-EEE-TT-EE-TT-EEE-EEE-SSHHHHHTTEEEE--EEE-TT-EE-TT-EEPTT-EE-TT-EEPTT-EE-S-B-TT-EEEETTEEE-

Nearest PDB structures (foldseek):
  2ic7-assembly1_B  TM=9.482E-01  e=1.883E-15  Geobacillus kaustophilus
  6ag8-assembly1_C  TM=9.578E-01  e=2.456E-14  Escherichia coli K-12
  3nz2-assembly1_C  TM=9.110E-01  e=1.890E-14  Vibrio cholerae O1 biovar El Tor str. N16961
  3srt-assembly2_B  TM=9.485E-01  e=2.465E-13  Clostridioides difficile 630
  3ect-assembly1_A  TM=9.409E-01  e=2.006E-12  Vibrio cholerae

pLDDT: mean 97.55, std 3.05, range [68.25, 99.0]